Protein AF-A0A7J6QQ53-F1 (afdb_monomer)

Solvent-accessible surface area (backbone atoms only — not comparable to full-atom values): 13500 Å² total; per-residue (Å²): 107,71,70,57,51,56,50,54,40,65,41,95,66,44,47,42,38,48,71,40,28,43,53,53,17,52,51,34,68,76,49,36,55,64,40,49,71,36,80,92,39,17,68,61,46,52,54,51,53,54,47,51,54,54,51,62,74,31,94,84,39,81,53,49,71,61,31,48,34,42,41,49,41,24,55,43,67,64,57,59,80,86,59,95,60,76,81,84,65,59,88,82,71,53,56,72,65,55,52,49,50,46,44,39,68,56,49,47,43,80,76,46,55,71,70,56,44,40,56,53,63,69,67,53,72,47,61,31,68,43,72,46,101,85,72,49,77,41,73,50,95,85,58,58,54,76,72,6,67,53,41,48,46,48,48,51,51,71,68,52,46,48,87,64,45,54,68,88,51,36,52,48,57,23,49,40,43,42,58,39,37,80,80,40,46,66,62,40,50,53,49,51,54,50,51,52,51,51,49,53,53,49,67,74,66,63,52,78,85,47,45,48,34,51,55,40,52,55,49,34,53,54,30,23,40,76,52,64,69,43,58,70,67,65,54,59,76,73,106

Mean predicted aligned error: 7.57 Å

Foldseek 3Di:
DLLVVLVVLLPPLNCLDLVSLLVNLVSLLPCVQVLCVDPVRNVSSVVSLVSLVVSLPDPSRPYDLQSSLSNLQSSCVNVDPPPPDDPPDDPVNDDPLLNVLLCLLLPVLQVDDLVVSLVVLVPDPLFAWDQDPVRDTDRDPDDDSCVHPNLVSNLCNLLCLHSSNRLVRLLSSLSNLLSCCVVCVPSSVVSLVVLLVVLVVCVVVVDSSCVSVNSSSVSNVVSNVVSVVDDPVVVVVSD

pLDDT: mean 84.98, std 12.52, range [37.75, 96.88]

Secondary structure (DSSP, 8-state):
-HHHHHHHHHSTTGGGSHHHHHHHHHHIIIIIHHHHHSHHHHHHHHHHHHHHHHHHTSTT----HHHHHHHHHHHHHHS----SS--S--TTSS-HHHHHHHHHHHTGGGTS-HHHHHHHHHTS--S-EEE-TTS-EEE-TT--GGG-HHHHHHHHHHH--STTS-GGGHHHHHHHHHHHHTT-HHHHHHHHHHHHHHHHHHHHH--GGGHHHHHHHHHHHHHHHHTTSS-HHHHHHH-

Sequence (239 aa):
AVMDFFKRLMDGGHLANDHWAEMASQLCLSCGRYLLYKPDTATRMDNLVERMWKLKNSATQALTASADVSLEDAYFHMKPRKTRFGVKGGEQDRPIMERLIRKFIFQDIYIMDEDEGLRLARKFPWEHHVIEEDGSVKIGEKCNEEDSEVYKWMKECVLDLNVHANYDCMYSLASLLSGLARFRPRFVIEVVDELMEEIQIGCEREDPRESSTRVRQIKLIGELYIYCVLDSATIFDLL

InterPro domains:
  IPR003890 MIF4G-like, type 3 [PF02854] (170-239)
  IPR016024 Armadillo-type fold [SSF48371] (139-239)
  IPR039762 Nonsense-mediated mRNA decay protein Nmd2/UPF2 [PTHR12839] (142-239)

Radius of gyration: 20.56 Å; Cα contacts (8 Å, |Δi|>4): 227; chains: 1; bounding box: 41×48×57 Å

Organism: Perkinsus olseni (NCBI:txid32597)

Nearest PDB structures (foldseek):
  4haw-assembly1_C  TM=2.136E-01  e=9.116E-01  Saccharomyces cerevisiae
  9ce3-assembly1_A  TM=2.726E-01  e=1.860E+00  Homo sapiens
  7w1m-assembly1_D  TM=3.116E-01  e=6.476E+00  Homo sapiens

Structure (mmCIF, N/CA/C/O backbone):
data_AF-A0A7J6QQ53-F1
#
_entry.id   AF-A0A7J6QQ53-F1
#
loop_
_atom_site.group_PDB
_atom_site.id
_atom_site.type_symbol
_atom_site.label_atom_id
_atom_site.label_alt_id
_atom_site.label_comp_id
_atom_site.label_asym_id
_atom_site.label_entity_id
_atom_site.label_seq_id
_atom_site.pdbx_PDB_ins_code
_atom_site.Cartn_x
_atom_site.Cartn_y
_atom_site.Cartn_z
_atom_site.occupancy
_atom_site.B_iso_or_equiv
_atom_site.auth_seq_id
_atom_site.auth_comp_id
_atom_site.auth_asym_id
_atom_site.auth_atom_id
_atom_site.pdbx_PDB_model_num
ATOM 1 N N . ALA A 1 1 ? 9.924 -12.858 -28.928 1.00 80.00 1 ALA A N 1
ATOM 2 C CA . ALA A 1 1 ? 8.671 -12.081 -28.814 1.00 80.00 1 ALA A CA 1
ATOM 3 C C . ALA A 1 1 ? 8.637 -11.240 -27.534 1.00 80.00 1 ALA A C 1
ATOM 5 O O . ALA A 1 1 ? 8.936 -10.059 -27.623 1.00 80.00 1 ALA A O 1
ATOM 6 N N . VAL A 1 2 ? 8.365 -11.812 -26.347 1.00 85.69 2 VAL A N 1
ATOM 7 C CA . VAL A 1 2 ? 8.227 -11.039 -25.084 1.00 85.69 2 VAL A CA 1
ATOM 8 C C . VAL A 1 2 ? 9.504 -10.272 -24.706 1.00 85.69 2 VAL A C 1
ATOM 10 O O . VAL A 1 2 ? 9.447 -9.073 -24.467 1.00 85.69 2 VAL A O 1
ATOM 13 N N . MET A 1 3 ? 10.678 -10.914 -24.744 1.00 86.25 3 MET A N 1
ATOM 14 C CA . MET A 1 3 ? 11.956 -10.233 -24.453 1.00 86.25 3 MET A CA 1
ATOM 15 C C . MET A 1 3 ? 12.331 -9.162 -25.491 1.00 86.25 3 MET A C 1
ATOM 17 O O . MET A 1 3 ? 13.038 -8.212 -25.167 1.00 86.25 3 MET A O 1
ATOM 21 N N . ASP A 1 4 ? 11.887 -9.307 -26.744 1.00 88.62 4 ASP A N 1
ATOM 22 C CA . ASP A 1 4 ? 12.126 -8.299 -27.786 1.00 88.62 4 ASP A CA 1
ATOM 23 C C . ASP A 1 4 ? 11.239 -7.074 -27.560 1.00 88.62 4 ASP A C 1
ATOM 25 O O . ASP A 1 4 ? 11.695 -5.948 -27.732 1.00 88.62 4 ASP A O 1
ATOM 29 N N . PHE A 1 5 ? 9.996 -7.293 -27.124 1.00 88.75 5 PHE A N 1
ATOM 30 C CA . PHE A 1 5 ? 9.103 -6.229 -26.680 1.00 88.75 5 PHE A CA 1
ATOM 31 C C . PHE A 1 5 ? 9.663 -5.513 -25.445 1.00 88.75 5 PHE A C 1
ATOM 33 O O . PHE A 1 5 ? 9.808 -4.297 -25.473 1.00 88.75 5 PHE A O 1
ATOM 40 N N . PHE A 1 6 ? 10.095 -6.256 -24.420 1.00 88.44 6 PHE A N 1
ATOM 41 C CA . PHE A 1 6 ? 10.713 -5.674 -23.224 1.00 88.44 6 PHE A CA 1
ATOM 42 C C . PHE A 1 6 ? 11.965 -4.849 -23.559 1.00 88.44 6 PHE A C 1
ATOM 44 O O . PHE A 1 6 ? 12.147 -3.748 -23.051 1.00 88.44 6 PHE A O 1
ATOM 51 N N . LYS A 1 7 ? 12.797 -5.323 -24.497 1.00 89.12 7 LYS A N 1
ATOM 52 C CA . LYS A 1 7 ? 13.929 -4.543 -25.014 1.00 89.12 7 LYS A CA 1
ATOM 53 C C . LYS A 1 7 ? 13.478 -3.230 -25.666 1.00 89.12 7 LYS A C 1
ATOM 55 O O . LYS A 1 7 ? 14.072 -2.196 -25.380 1.00 89.12 7 LYS A O 1
ATOM 60 N N . ARG A 1 8 ? 12.431 -3.264 -26.500 1.00 88.56 8 ARG A N 1
ATOM 61 C CA . ARG A 1 8 ? 11.882 -2.068 -27.164 1.00 88.56 8 ARG A CA 1
ATOM 62 C C . ARG A 1 8 ? 11.355 -1.035 -26.172 1.00 88.56 8 ARG A C 1
ATOM 64 O O . ARG A 1 8 ? 11.500 0.148 -26.447 1.00 88.56 8 ARG A O 1
ATOM 71 N N . LEU A 1 9 ? 10.806 -1.463 -25.031 1.00 85.50 9 LEU A N 1
ATOM 72 C CA . LEU A 1 9 ? 10.351 -0.539 -23.986 1.00 85.50 9 LEU A CA 1
ATOM 73 C C . LEU A 1 9 ? 11.494 0.317 -23.411 1.00 85.50 9 LEU A C 1
ATOM 75 O O . LEU A 1 9 ? 11.277 1.454 -23.008 1.00 85.50 9 LEU A O 1
ATOM 79 N N . MET A 1 10 ? 12.718 -0.217 -23.408 1.00 84.25 10 MET A N 1
ATOM 80 C CA . MET A 1 10 ? 13.922 0.452 -22.900 1.00 84.25 10 MET A CA 1
ATOM 81 C C . MET A 1 10 ? 14.754 1.155 -23.981 1.00 84.25 10 MET A C 1
ATOM 83 O O . MET A 1 10 ? 15.725 1.849 -23.669 1.00 84.25 10 MET A O 1
ATOM 87 N N . ASP A 1 11 ? 14.445 0.933 -25.255 1.00 84.06 11 ASP A N 1
ATOM 88 C CA . ASP A 1 11 ? 15.128 1.586 -26.368 1.00 84.06 11 ASP A CA 1
ATOM 89 C C . ASP A 1 11 ? 14.525 2.988 -26.606 1.00 84.06 11 ASP A C 1
ATOM 91 O O . ASP A 1 11 ? 13.385 3.263 -26.244 1.00 84.06 11 ASP A O 1
ATOM 95 N N . GLY A 1 12 ? 15.300 3.911 -27.186 1.00 70.56 12 GLY A N 1
ATOM 96 C CA . GLY A 1 12 ? 14.773 5.197 -27.676 1.00 70.56 12 GLY A CA 1
ATOM 97 C C . GLY A 1 12 ? 14.305 6.211 -26.621 1.00 70.56 12 GLY A C 1
ATOM 98 O O . GLY A 1 12 ? 13.639 7.174 -26.981 1.00 70.56 12 GLY A O 1
ATOM 99 N N . GLY A 1 13 ? 14.634 6.020 -25.338 1.00 70.00 13 GLY A N 1
ATOM 100 C CA . GLY A 1 13 ? 14.218 6.927 -24.257 1.00 70.00 13 GLY A CA 1
ATOM 101 C C . GLY A 1 13 ? 12.760 6.759 -23.822 1.00 70.00 13 GLY A C 1
ATOM 102 O O . GLY A 1 13 ? 12.281 7.520 -22.988 1.00 70.00 13 GLY A O 1
ATOM 103 N N . HIS A 1 14 ? 12.053 5.752 -24.338 1.00 76.12 14 HIS A N 1
ATOM 104 C CA . HIS A 1 14 ? 10.632 5.576 -24.060 1.00 76.12 14 HIS A CA 1
ATOM 105 C C . HIS A 1 14 ? 10.310 5.239 -22.602 1.00 76.12 14 HIS A C 1
ATOM 107 O O . HIS A 1 14 ? 9.244 5.610 -22.127 1.00 76.12 14 HIS A O 1
ATOM 113 N N . LEU A 1 15 ? 11.244 4.624 -21.869 1.00 78.00 15 LEU A N 1
ATOM 114 C CA . LEU A 1 15 ? 11.100 4.363 -20.434 1.00 78.00 15 LEU A CA 1
ATOM 115 C C . LEU A 1 15 ? 10.969 5.658 -19.604 1.00 78.00 15 LEU A C 1
ATOM 117 O O . LEU A 1 15 ? 10.636 5.579 -18.438 1.00 78.00 15 LEU A O 1
ATOM 121 N N . ALA A 1 16 ? 11.235 6.843 -20.173 1.00 77.00 16 ALA A N 1
ATOM 122 C CA . ALA A 1 16 ? 10.994 8.119 -19.493 1.00 77.00 16 ALA A CA 1
ATOM 123 C C . ALA A 1 16 ? 9.503 8.512 -19.461 1.00 77.00 16 ALA A C 1
ATOM 125 O O . ALA A 1 16 ? 9.151 9.516 -18.856 1.00 77.00 16 ALA A O 1
ATOM 126 N N . ASN A 1 17 ? 8.637 7.760 -20.145 1.00 84.94 17 ASN A N 1
ATOM 127 C CA . ASN A 1 17 ? 7.191 7.920 -20.087 1.00 84.94 17 ASN A CA 1
ATOM 128 C C . ASN A 1 17 ? 6.609 6.950 -19.047 1.00 84.94 17 ASN A C 1
ATOM 130 O O . ASN A 1 17 ? 6.872 5.747 -19.130 1.00 84.94 17 ASN A O 1
ATOM 134 N N . ASP A 1 18 ? 5.777 7.461 -18.136 1.00 85.19 18 ASP A N 1
ATOM 135 C CA . ASP A 1 18 ? 5.156 6.683 -17.054 1.00 85.19 18 ASP A CA 1
ATOM 136 C C . ASP A 1 18 ? 4.449 5.417 -17.566 1.00 85.19 18 ASP A C 1
ATOM 138 O O . ASP A 1 18 ? 4.686 4.322 -17.065 1.00 85.19 18 ASP A O 1
ATOM 142 N N . HIS A 1 19 ? 3.687 5.517 -18.659 1.00 86.62 19 HIS A N 1
ATOM 143 C CA . HIS A 1 19 ? 2.963 4.374 -19.227 1.00 86.62 19 HIS A CA 1
ATOM 144 C C . HIS A 1 19 ? 3.911 3.252 -19.686 1.00 86.62 19 HIS A C 1
ATOM 146 O O . HIS A 1 19 ? 3.602 2.062 -19.618 1.00 86.62 19 HIS A O 1
ATOM 152 N N . TRP A 1 20 ? 5.091 3.610 -20.192 1.00 87.00 20 TRP A N 1
ATOM 153 C CA . TRP A 1 20 ? 6.079 2.630 -20.642 1.00 87.00 20 TRP A CA 1
ATOM 154 C C . TRP A 1 20 ? 6.829 2.003 -19.472 1.00 87.00 20 TRP A C 1
ATOM 156 O O . TRP A 1 20 ? 7.125 0.807 -19.526 1.00 87.00 20 TRP A O 1
ATOM 166 N N . ALA A 1 21 ? 7.094 2.787 -18.425 1.00 88.25 21 ALA A N 1
ATOM 167 C CA . ALA A 1 21 ? 7.614 2.294 -17.158 1.00 88.25 21 ALA A CA 1
ATOM 168 C C . ALA A 1 21 ? 6.648 1.282 -16.524 1.00 88.25 21 ALA A C 1
ATOM 170 O O . ALA A 1 21 ? 7.052 0.154 -16.253 1.00 88.25 21 ALA A O 1
ATOM 171 N N . GLU A 1 22 ? 5.361 1.609 -16.415 1.00 87.75 22 GLU A N 1
ATOM 172 C CA . GLU A 1 22 ? 4.336 0.705 -15.881 1.00 87.75 22 GLU A CA 1
ATOM 173 C C . GLU A 1 22 ? 4.220 -0.593 -16.689 1.00 87.75 22 GLU A C 1
ATOM 175 O O . GLU A 1 22 ? 4.225 -1.684 -16.118 1.00 87.75 22 GLU A O 1
ATOM 180 N N . MET A 1 23 ? 4.180 -0.516 -18.027 1.00 89.12 23 MET A N 1
ATOM 181 C CA . MET A 1 23 ? 4.163 -1.716 -18.875 1.00 89.12 23 MET A CA 1
ATOM 182 C C . MET A 1 23 ? 5.397 -2.600 -18.655 1.00 89.12 23 MET A C 1
ATOM 184 O O . MET A 1 23 ? 5.286 -3.831 -18.634 1.00 89.12 23 MET A O 1
ATOM 188 N N . ALA A 1 24 ? 6.576 -1.990 -18.502 1.00 90.25 24 ALA A N 1
ATOM 189 C CA . ALA A 1 24 ? 7.812 -2.706 -18.208 1.00 90.25 24 ALA A CA 1
ATOM 190 C C . ALA A 1 24 ? 7.735 -3.397 -16.836 1.00 90.25 24 ALA A C 1
ATOM 192 O O . ALA A 1 24 ? 8.050 -4.589 -16.738 1.00 90.25 24 ALA A O 1
ATOM 193 N N . SER A 1 25 ? 7.243 -2.692 -15.815 1.00 90.69 25 SER A N 1
ATOM 194 C CA . SER A 1 25 ? 7.019 -3.219 -14.468 1.00 90.69 25 SER A CA 1
ATOM 195 C C . SER A 1 25 ? 6.048 -4.402 -14.475 1.00 90.69 25 SER A C 1
ATOM 197 O O . SER A 1 25 ? 6.382 -5.487 -13.995 1.00 90.69 25 SER A O 1
ATOM 199 N N . GLN A 1 26 ? 4.880 -4.258 -15.108 1.00 90.88 26 GLN A N 1
ATOM 200 C CA . GLN A 1 26 ? 3.849 -5.301 -15.164 1.00 90.88 26 GLN A CA 1
ATOM 201 C C . GLN A 1 26 ? 4.315 -6.566 -15.895 1.00 90.88 26 GLN A C 1
ATOM 203 O O . GLN A 1 26 ? 4.017 -7.689 -15.469 1.00 90.88 26 GLN A O 1
ATOM 208 N N . LEU A 1 27 ? 5.107 -6.418 -16.963 1.00 92.06 27 LEU A N 1
ATOM 209 C CA . LEU A 1 27 ? 5.722 -7.551 -17.658 1.00 92.06 27 LEU A CA 1
ATOM 210 C C . LEU A 1 27 ? 6.650 -8.335 -16.720 1.00 92.06 27 LEU A C 1
ATOM 212 O O . LEU A 1 27 ? 6.605 -9.572 -16.686 1.00 92.06 27 LEU A O 1
ATOM 216 N N . CYS A 1 28 ? 7.462 -7.622 -15.939 1.00 90.44 28 CYS A N 1
ATOM 217 C CA . CYS A 1 28 ? 8.380 -8.207 -14.968 1.00 90.44 28 CYS A CA 1
ATOM 218 C C . CYS A 1 28 ? 7.649 -8.929 -13.828 1.00 90.44 28 CYS A C 1
ATOM 220 O O . CYS A 1 28 ? 8.038 -10.045 -13.470 1.00 90.44 28 CYS A O 1
ATOM 222 N N . LEU A 1 29 ? 6.578 -8.334 -13.295 1.00 88.81 29 LEU A N 1
ATOM 223 C CA . LEU A 1 29 ? 5.764 -8.932 -12.233 1.00 88.81 29 LEU A CA 1
ATOM 224 C C . LEU A 1 29 ? 5.042 -10.198 -12.711 1.00 88.81 29 LEU A C 1
ATOM 226 O O . LEU A 1 29 ? 5.050 -11.210 -12.014 1.00 88.81 29 LEU A O 1
ATOM 230 N N . SER A 1 30 ? 4.510 -10.183 -13.934 1.00 89.00 30 SER A N 1
ATOM 231 C CA . SER A 1 30 ? 3.720 -11.296 -14.472 1.00 89.00 30 SER A CA 1
ATOM 232 C C . SER A 1 30 ? 4.572 -12.496 -14.897 1.00 89.00 30 SER A C 1
ATOM 234 O O . SER A 1 30 ? 4.279 -13.637 -14.545 1.00 89.00 30 SER A O 1
ATOM 236 N N . CYS A 1 31 ? 5.626 -12.267 -15.691 1.00 88.38 31 CYS A N 1
ATOM 237 C CA . CYS A 1 31 ? 6.378 -13.354 -16.336 1.00 88.38 31 CYS A CA 1
ATOM 238 C C . CYS A 1 31 ? 7.895 -13.312 -16.105 1.00 88.38 31 CYS A C 1
ATOM 240 O O . CYS A 1 31 ? 8.595 -14.251 -16.494 1.00 88.38 31 CYS A O 1
ATOM 242 N N . GLY A 1 32 ? 8.420 -12.280 -15.436 1.00 87.31 32 GLY A N 1
ATOM 243 C CA . GLY A 1 32 ? 9.862 -12.075 -15.273 1.00 87.31 32 GLY A CA 1
ATOM 244 C C . GLY A 1 32 ? 10.563 -13.226 -14.550 1.00 87.31 32 GLY A C 1
ATOM 245 O O . GLY A 1 32 ? 11.562 -13.744 -15.044 1.00 87.31 32 GLY A O 1
ATOM 246 N N . ARG A 1 33 ? 9.998 -13.715 -13.435 1.00 86.69 33 ARG A N 1
ATOM 247 C CA . ARG A 1 33 ? 10.561 -14.865 -12.697 1.00 86.69 33 ARG A CA 1
ATOM 248 C C . ARG A 1 33 ? 10.608 -16.136 -13.537 1.00 86.69 33 ARG A C 1
ATOM 250 O O . ARG A 1 33 ? 11.618 -16.831 -13.546 1.00 86.69 33 ARG A O 1
ATOM 257 N N . TYR A 1 34 ? 9.542 -16.423 -14.281 1.00 87.62 34 TYR A N 1
ATOM 258 C CA . TYR A 1 34 ? 9.493 -17.589 -15.164 1.00 87.62 34 TYR A CA 1
ATOM 259 C C . TYR A 1 34 ? 10.596 -17.542 -16.232 1.00 87.62 34 TYR A C 1
ATOM 261 O O . TYR A 1 34 ? 11.248 -18.551 -16.499 1.00 87.62 34 TYR A O 1
ATOM 269 N N . LEU A 1 35 ? 10.843 -16.360 -16.806 1.00 88.81 35 LEU A N 1
ATOM 270 C CA . LEU A 1 35 ? 11.911 -16.147 -17.785 1.00 88.81 35 LEU A CA 1
ATOM 271 C C . LEU A 1 35 ? 13.314 -16.256 -17.169 1.00 88.81 35 LEU A C 1
ATOM 273 O O . LEU A 1 35 ? 14.239 -16.680 -17.861 1.00 88.81 35 LEU A O 1
ATOM 277 N N . LEU A 1 36 ? 13.475 -15.918 -15.888 1.00 87.81 36 LEU A N 1
ATOM 278 C CA . LEU A 1 36 ? 14.737 -16.075 -15.156 1.00 87.81 36 LEU A CA 1
ATOM 279 C C . LEU A 1 36 ? 15.031 -17.528 -14.756 1.00 87.81 36 LEU A C 1
ATOM 281 O O . LEU A 1 36 ? 16.195 -17.905 -14.671 1.00 87.81 36 LEU A O 1
ATOM 285 N N . TYR A 1 37 ? 14.007 -18.360 -14.546 1.00 87.88 37 TYR A N 1
ATOM 286 C CA . TYR A 1 37 ? 14.204 -19.778 -14.221 1.00 87.88 37 TYR A CA 1
ATOM 287 C C . TYR A 1 37 ? 14.640 -20.629 -15.417 1.00 87.88 37 TYR A C 1
ATOM 289 O O . TYR A 1 37 ? 15.271 -21.670 -15.233 1.00 87.88 37 TYR A O 1
ATOM 297 N N . LYS A 1 38 ? 14.305 -20.219 -16.644 1.00 88.31 38 LYS A N 1
ATOM 298 C CA . LYS A 1 38 ? 14.690 -20.961 -17.849 1.00 88.31 38 LYS A CA 1
ATOM 299 C C . LYS A 1 38 ? 16.127 -20.630 -18.267 1.00 88.31 38 LYS A C 1
ATOM 301 O O . LYS A 1 38 ? 16.401 -19.460 -18.529 1.00 88.31 38 LYS A O 1
ATOM 306 N N . PRO A 1 39 ? 17.021 -21.625 -18.435 1.00 86.00 39 PRO A N 1
ATOM 307 C CA . PRO A 1 39 ? 18.435 -21.379 -18.739 1.00 86.00 39 PRO A CA 1
ATOM 308 C C . PRO A 1 39 ? 18.634 -20.624 -20.061 1.00 86.00 39 PRO A C 1
ATOM 310 O O . PRO A 1 39 ? 19.483 -19.741 -20.137 1.00 86.00 39 PRO A O 1
ATOM 313 N N . ASP A 1 40 ? 17.795 -20.896 -21.063 1.00 89.00 40 ASP A N 1
ATOM 314 C CA . ASP A 1 40 ? 17.879 -20.275 -22.392 1.00 89.00 40 ASP A CA 1
ATOM 315 C C . ASP A 1 40 ? 17.590 -18.766 -22.373 1.00 89.00 40 ASP A C 1
ATOM 317 O O . ASP A 1 40 ? 18.067 -18.014 -23.226 1.00 89.00 40 ASP A O 1
ATOM 321 N N . THR A 1 41 ? 16.776 -18.309 -21.417 1.00 89.69 41 THR A N 1
ATOM 322 C CA . THR A 1 41 ? 16.311 -16.917 -21.333 1.00 89.69 41 THR A CA 1
ATOM 323 C C . THR A 1 41 ? 16.861 -16.165 -20.128 1.00 89.69 41 THR A C 1
ATOM 325 O O . THR A 1 41 ? 16.828 -14.936 -20.139 1.00 89.69 41 THR A O 1
ATOM 328 N N . ALA A 1 42 ? 17.419 -16.865 -19.138 1.00 88.69 42 ALA A N 1
ATOM 329 C CA . ALA A 1 42 ? 17.867 -16.301 -17.869 1.00 88.69 42 ALA A CA 1
ATOM 330 C C . ALA A 1 42 ? 18.869 -15.156 -18.050 1.00 88.69 42 ALA A C 1
ATOM 332 O O . ALA A 1 42 ? 18.603 -14.034 -17.628 1.00 88.69 42 ALA A O 1
ATOM 333 N N . THR A 1 43 ? 19.985 -15.401 -18.746 1.00 90.38 43 THR A N 1
ATOM 334 C CA . THR A 1 43 ? 21.034 -14.386 -18.954 1.00 90.38 43 THR A CA 1
ATOM 335 C C . THR A 1 43 ? 20.514 -13.181 -19.730 1.00 90.38 43 THR A C 1
ATOM 337 O O . THR A 1 43 ? 20.871 -12.039 -19.449 1.00 90.38 43 THR A O 1
ATOM 340 N N . ARG A 1 44 ? 19.655 -13.417 -20.726 1.00 90.81 44 ARG A N 1
ATOM 341 C CA . ARG A 1 44 ? 19.086 -12.336 -21.531 1.00 90.81 44 ARG A CA 1
ATOM 342 C C . ARG A 1 44 ? 18.121 -11.488 -20.709 1.00 90.81 44 ARG A C 1
ATOM 344 O O . ARG A 1 44 ? 18.170 -10.269 -20.826 1.00 90.81 44 ARG A O 1
ATOM 351 N N . MET A 1 45 ? 17.271 -12.118 -19.902 1.00 91.75 45 MET A N 1
ATOM 352 C CA . MET A 1 45 ? 16.335 -11.413 -19.035 1.00 91.75 45 MET A CA 1
ATOM 353 C C . MET A 1 45 ? 17.085 -10.621 -17.961 1.00 91.75 45 MET A C 1
ATOM 355 O O . MET A 1 45 ? 16.838 -9.431 -17.834 1.00 91.75 45 MET A O 1
ATOM 359 N N . ASP A 1 46 ? 18.061 -11.218 -17.275 1.00 91.81 46 ASP A N 1
ATOM 360 C CA . ASP A 1 46 ? 18.849 -10.540 -16.234 1.00 91.81 46 ASP A CA 1
ATOM 361 C C . ASP A 1 46 ? 19.550 -9.276 -16.767 1.00 91.8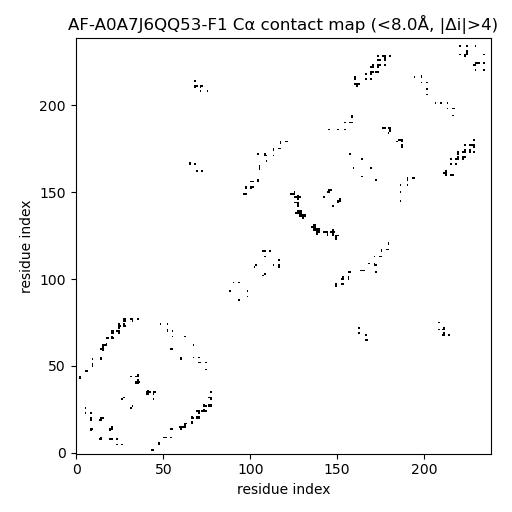1 46 ASP A C 1
ATOM 363 O O . ASP A 1 46 ? 19.425 -8.195 -16.193 1.00 91.81 46 ASP A O 1
ATOM 367 N N . ASN A 1 47 ? 20.159 -9.358 -17.956 1.00 92.38 47 ASN A N 1
ATOM 368 C CA . ASN A 1 47 ? 20.748 -8.194 -18.627 1.00 92.38 47 ASN A CA 1
ATOM 369 C C . ASN A 1 47 ? 19.725 -7.088 -18.948 1.00 92.38 47 ASN A C 1
ATOM 371 O O . ASN A 1 47 ? 20.054 -5.901 -18.900 1.00 92.38 47 ASN A O 1
ATOM 375 N N . LEU A 1 48 ? 18.496 -7.459 -19.317 1.00 91.44 48 LEU A N 1
ATOM 376 C CA . LEU A 1 48 ? 17.425 -6.502 -19.603 1.00 91.44 48 LEU A CA 1
ATOM 377 C C . LEU A 1 48 ? 16.926 -5.830 -18.314 1.00 91.44 48 LEU A C 1
ATOM 379 O O . LEU A 1 48 ? 16.702 -4.625 -18.312 1.00 91.44 48 LEU A O 1
ATOM 383 N N . VAL A 1 49 ? 16.829 -6.574 -17.214 1.00 91.69 49 VAL A N 1
ATOM 384 C CA . VAL A 1 49 ? 16.463 -6.052 -15.888 1.00 91.69 49 VAL A CA 1
ATOM 385 C C . VAL A 1 49 ? 17.516 -5.079 -15.356 1.00 91.69 49 VAL A C 1
ATOM 387 O O . VAL A 1 49 ? 17.184 -3.995 -14.885 1.00 91.69 49 VAL A O 1
ATOM 390 N N . GLU A 1 50 ? 18.796 -5.424 -15.493 1.00 91.69 50 GLU A N 1
ATOM 391 C CA . GLU A 1 50 ? 19.917 -4.537 -15.158 1.00 91.69 50 GLU A CA 1
ATOM 392 C C . GLU A 1 50 ? 19.901 -3.246 -15.975 1.00 91.69 50 GLU A C 1
ATOM 394 O O . GLU A 1 50 ? 20.182 -2.157 -15.472 1.00 91.69 50 GLU A O 1
ATOM 399 N N . ARG A 1 51 ? 19.555 -3.351 -17.260 1.00 90.25 51 ARG A N 1
ATOM 400 C CA . ARG A 1 51 ? 19.414 -2.181 -18.120 1.00 90.25 51 ARG A CA 1
ATOM 401 C C . ARG A 1 51 ? 18.258 -1.290 -17.669 1.00 90.25 51 ARG A C 1
ATOM 403 O O . ARG A 1 51 ? 18.450 -0.080 -17.610 1.00 90.25 51 ARG A O 1
ATOM 410 N N . MET A 1 52 ? 17.105 -1.870 -17.339 1.00 89.69 52 MET A N 1
ATOM 411 C CA . MET A 1 52 ? 15.946 -1.138 -16.817 1.00 89.69 52 MET A CA 1
ATOM 412 C C . MET A 1 52 ? 16.323 -0.351 -15.558 1.00 89.69 52 MET A C 1
ATOM 414 O O . MET A 1 52 ? 16.083 0.850 -15.494 1.00 89.69 52 MET A O 1
ATOM 418 N N . TRP A 1 53 ? 17.007 -0.999 -14.611 1.00 89.75 53 TRP A N 1
ATOM 419 C CA . TRP A 1 53 ? 17.468 -0.373 -13.369 1.00 89.75 53 TRP A CA 1
ATOM 420 C C . TRP A 1 53 ? 18.431 0.798 -13.604 1.00 89.75 53 TRP A C 1
ATOM 422 O O . TRP A 1 53 ? 18.316 1.853 -12.983 1.00 89.75 53 TRP A O 1
ATOM 432 N N . LYS A 1 54 ? 19.379 0.639 -14.534 1.00 89.06 54 LYS A N 1
ATOM 433 C CA . LYS A 1 54 ? 20.315 1.713 -14.905 1.00 89.06 54 LYS A CA 1
ATOM 434 C C . LYS A 1 54 ? 19.619 2.896 -15.568 1.00 89.06 54 LYS A C 1
ATOM 436 O O . LYS A 1 54 ? 20.020 4.029 -15.331 1.00 89.06 54 LYS A O 1
ATOM 441 N N . LEU A 1 55 ? 18.617 2.634 -16.409 1.00 85.81 55 LEU A N 1
ATOM 442 C CA . LEU A 1 55 ? 17.843 3.685 -17.067 1.00 85.81 55 LEU A CA 1
ATOM 443 C C . LEU A 1 55 ? 16.987 4.450 -16.058 1.00 85.81 55 LEU A C 1
ATOM 445 O O . LEU A 1 55 ? 17.053 5.675 -16.060 1.00 85.81 55 LEU A O 1
ATOM 449 N N . LYS A 1 56 ? 16.301 3.743 -15.154 1.00 85.94 56 LYS A N 1
ATOM 450 C CA . LYS A 1 56 ? 15.532 4.336 -14.050 1.00 85.94 56 LYS A CA 1
ATOM 451 C C . LYS A 1 56 ? 16.377 5.312 -13.226 1.00 85.94 56 LYS A C 1
ATOM 453 O O . LYS A 1 56 ? 15.992 6.452 -13.026 1.00 85.94 56 LYS A O 1
ATOM 458 N N . ASN A 1 57 ? 17.584 4.896 -12.836 1.00 84.19 57 ASN A N 1
ATOM 459 C CA . ASN A 1 57 ? 18.503 5.720 -12.039 1.00 84.19 57 ASN A CA 1
ATOM 460 C C . ASN A 1 57 ? 19.290 6.766 -12.848 1.00 84.19 57 ASN A C 1
ATOM 462 O O . ASN A 1 57 ? 20.150 7.458 -12.300 1.00 84.19 57 ASN A O 1
ATOM 466 N N . SER A 1 58 ? 19.065 6.865 -14.159 1.00 82.00 58 SER A N 1
ATOM 467 C CA . SER A 1 58 ? 19.721 7.884 -14.971 1.00 82.00 58 SER A CA 1
ATOM 468 C C . SER A 1 58 ? 18.988 9.219 -14.836 1.00 82.00 58 SER A C 1
ATOM 470 O O . SER A 1 58 ? 17.766 9.281 -14.922 1.00 82.00 58 SER A O 1
ATOM 472 N N . ALA A 1 59 ? 19.746 10.309 -14.690 1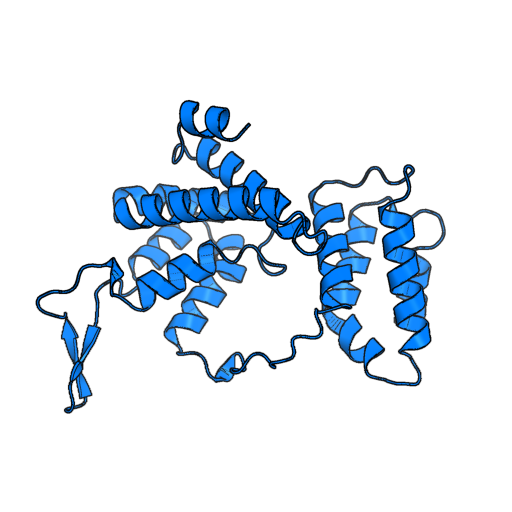.00 54.47 59 ALA A N 1
ATOM 473 C CA . ALA A 1 59 ? 19.227 11.663 -14.450 1.00 54.47 59 ALA A CA 1
ATOM 474 C C . ALA A 1 59 ? 18.303 12.222 -15.558 1.00 54.47 59 ALA A C 1
ATOM 476 O O . ALA A 1 59 ? 17.764 13.316 -15.425 1.00 54.47 59 ALA A O 1
ATOM 477 N N . THR A 1 60 ? 18.137 11.500 -16.668 1.00 57.41 60 THR A N 1
ATOM 478 C CA . THR A 1 60 ? 17.273 11.867 -17.796 1.00 57.41 60 THR A CA 1
ATOM 479 C C . THR A 1 60 ? 15.831 11.380 -17.657 1.00 57.41 60 THR A C 1
ATOM 481 O O . THR A 1 60 ? 15.019 11.661 -18.536 1.00 57.41 60 THR A O 1
ATOM 484 N N . GLN A 1 61 ? 15.504 10.633 -16.600 1.00 62.62 61 GLN A N 1
ATOM 485 C CA . GLN A 1 61 ? 14.158 10.112 -16.367 1.00 62.62 61 GLN A CA 1
ATOM 486 C C . GLN A 1 61 ? 13.471 10.891 -15.244 1.00 62.62 61 GLN A C 1
ATOM 488 O O . GLN A 1 61 ? 13.702 10.641 -14.068 1.00 62.62 61 GLN A O 1
ATOM 493 N N . ALA A 1 62 ? 12.628 11.855 -15.615 1.00 68.38 62 ALA A N 1
ATOM 494 C CA . ALA A 1 62 ? 11.717 12.522 -14.687 1.00 68.38 62 ALA A CA 1
ATOM 495 C C . ALA A 1 62 ? 10.403 11.729 -14.618 1.00 68.38 62 ALA A C 1
ATOM 497 O O . ALA A 1 62 ? 9.389 12.155 -15.166 1.00 68.38 62 ALA A O 1
ATOM 498 N N . LEU A 1 63 ? 10.461 10.534 -14.027 1.00 80.06 63 LEU A N 1
ATOM 499 C CA . LEU A 1 63 ? 9.283 9.696 -13.805 1.00 80.06 63 LEU A CA 1
ATOM 500 C C . LEU A 1 63 ? 8.453 10.225 -12.635 1.00 80.06 63 LEU A C 1
ATOM 502 O O . LEU A 1 63 ? 8.976 10.845 -11.706 1.00 80.06 63 LEU A O 1
ATOM 506 N N . THR A 1 64 ? 7.152 9.954 -12.671 1.00 87.00 64 THR A N 1
ATOM 507 C CA . THR A 1 64 ? 6.295 10.140 -11.498 1.00 87.00 64 THR A CA 1
ATOM 508 C C . THR A 1 64 ? 6.683 9.169 -10.382 1.00 87.00 64 THR A C 1
ATOM 510 O O . THR A 1 64 ? 7.230 8.094 -10.632 1.00 87.00 64 THR A O 1
ATOM 513 N N . ALA A 1 65 ? 6.365 9.523 -9.133 1.00 86.94 65 ALA A N 1
ATOM 514 C CA . ALA A 1 65 ? 6.644 8.664 -7.983 1.00 86.94 65 ALA A CA 1
ATOM 515 C C . ALA A 1 65 ? 5.988 7.274 -8.113 1.00 86.94 65 ALA A C 1
ATOM 517 O O . ALA A 1 65 ? 6.610 6.280 -7.754 1.00 86.94 65 ALA A O 1
ATOM 518 N N . SER A 1 66 ? 4.779 7.190 -8.685 1.00 88.06 66 SER A N 1
ATOM 519 C CA . SER A 1 66 ? 4.089 5.912 -8.925 1.00 88.06 66 SER A CA 1
ATOM 520 C C . SER A 1 66 ? 4.852 5.025 -9.915 1.00 88.06 66 SER A C 1
ATOM 522 O O . SER A 1 66 ? 5.177 3.872 -9.614 1.00 88.06 66 SER A O 1
ATOM 524 N N . ALA A 1 67 ? 5.237 5.583 -11.070 1.00 88.12 67 ALA A N 1
ATOM 525 C CA . ALA A 1 67 ? 6.020 4.861 -12.068 1.00 88.12 67 ALA A CA 1
ATOM 526 C C . ALA A 1 67 ? 7.386 4.419 -11.514 1.00 88.12 67 ALA A C 1
ATOM 528 O O . ALA A 1 67 ? 7.802 3.281 -11.751 1.00 88.12 67 ALA A O 1
ATOM 529 N N . ASP A 1 68 ? 8.049 5.275 -10.731 1.00 89.88 68 ASP A N 1
ATOM 530 C CA . ASP A 1 68 ? 9.327 4.973 -10.085 1.00 89.88 68 ASP A CA 1
ATOM 531 C C . ASP A 1 68 ? 9.210 3.802 -9.094 1.00 89.88 68 ASP A C 1
ATOM 533 O O . ASP A 1 68 ? 9.931 2.809 -9.231 1.00 89.88 68 ASP A O 1
ATOM 537 N N . VAL A 1 69 ? 8.230 3.859 -8.183 1.00 91.00 69 VAL A N 1
ATOM 538 C CA . VAL A 1 69 ? 7.897 2.788 -7.224 1.00 91.00 69 VAL A CA 1
ATOM 539 C C . VAL A 1 69 ? 7.615 1.470 -7.948 1.00 91.00 69 VAL A C 1
ATOM 541 O O . VAL A 1 69 ? 8.128 0.421 -7.554 1.00 91.00 69 VAL A O 1
ATOM 544 N N . SER A 1 70 ? 6.856 1.513 -9.048 1.00 90.38 70 SER A N 1
ATOM 545 C CA . SER A 1 70 ? 6.522 0.312 -9.823 1.00 90.38 70 SER A CA 1
ATOM 546 C C . SER A 1 70 ? 7.764 -0.376 -10.412 1.00 90.38 70 SER A C 1
ATOM 548 O O . SER A 1 70 ? 7.850 -1.608 -10.425 1.00 90.38 70 SER A O 1
ATOM 550 N N . LEU A 1 71 ? 8.744 0.409 -10.880 1.00 90.69 71 LEU A N 1
ATOM 551 C CA . LEU A 1 71 ? 9.987 -0.104 -11.456 1.00 90.69 71 LEU A CA 1
ATOM 552 C C . LEU A 1 71 ? 10.902 -0.693 -10.380 1.00 90.69 71 LEU A C 1
ATOM 554 O O . LEU A 1 71 ? 11.556 -1.712 -10.631 1.00 90.69 71 LEU A O 1
ATOM 558 N N . GLU A 1 72 ? 10.945 -0.084 -9.191 1.00 90.25 72 GLU A N 1
ATOM 559 C CA . GLU A 1 72 ? 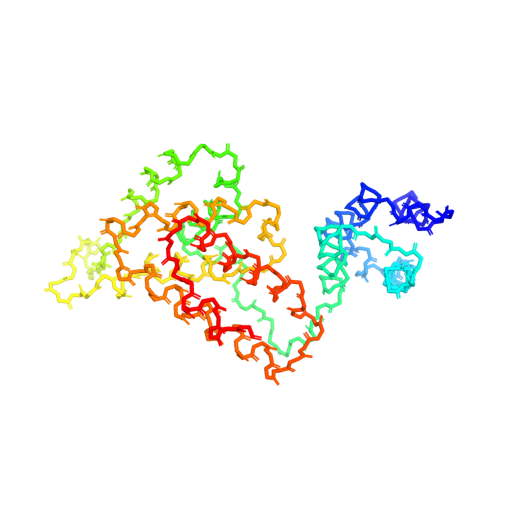11.670 -0.634 -8.039 1.00 90.25 72 GLU A CA 1
ATOM 560 C C . GLU A 1 72 ? 11.109 -1.987 -7.625 1.00 90.25 72 GLU A C 1
ATOM 562 O O . GLU A 1 72 ? 11.853 -2.970 -7.544 1.00 90.25 72 GLU A O 1
ATOM 567 N N . ASP A 1 73 ? 9.792 -2.068 -7.451 1.00 90.44 73 ASP A N 1
ATOM 568 C CA . ASP A 1 7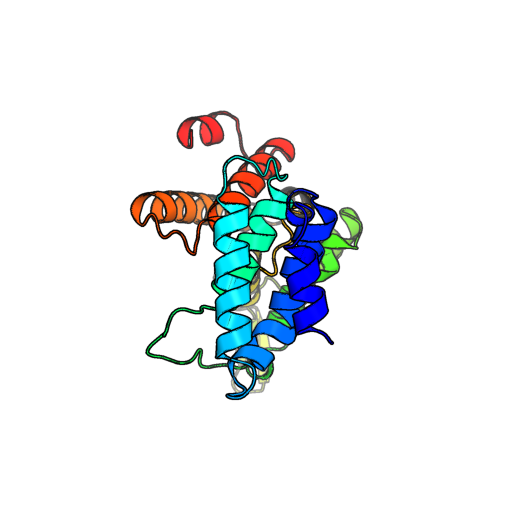3 ? 9.126 -3.315 -7.098 1.00 90.44 73 ASP A CA 1
ATOM 569 C C . ASP A 1 73 ? 9.379 -4.405 -8.129 1.00 90.44 73 ASP A C 1
ATOM 571 O O . ASP A 1 73 ? 9.720 -5.534 -7.775 1.00 90.44 73 ASP A O 1
ATOM 575 N N . ALA A 1 74 ? 9.254 -4.077 -9.416 1.00 90.56 74 ALA A N 1
ATOM 576 C CA . ALA A 1 74 ? 9.538 -5.010 -10.492 1.00 90.56 74 ALA A CA 1
ATOM 577 C C . ALA A 1 74 ? 10.980 -5.532 -10.414 1.00 90.56 74 ALA A C 1
ATOM 579 O O . ALA A 1 74 ? 11.210 -6.745 -10.498 1.00 90.56 74 ALA A O 1
ATOM 580 N N . TYR A 1 75 ? 11.953 -4.637 -10.219 1.00 91.12 75 TYR A N 1
ATOM 581 C CA . TYR A 1 75 ? 13.365 -4.991 -10.101 1.00 91.12 75 TYR A CA 1
ATOM 582 C C . TYR A 1 75 ? 13.625 -5.935 -8.919 1.00 91.12 75 TYR A C 1
ATOM 584 O O . TYR A 1 75 ? 14.217 -7.009 -9.091 1.00 91.12 75 TYR A O 1
ATOM 592 N N . PHE A 1 76 ? 13.140 -5.590 -7.726 1.00 89.19 76 PHE A N 1
ATOM 593 C CA . PHE A 1 76 ? 13.362 -6.397 -6.526 1.00 89.19 76 PHE A CA 1
ATOM 594 C C . PHE A 1 76 ? 12.528 -7.681 -6.503 1.00 89.19 76 PHE A C 1
ATOM 596 O O . PHE A 1 76 ? 13.003 -8.708 -6.007 1.00 89.19 76 PHE A O 1
ATOM 603 N N . HIS A 1 77 ? 11.355 -7.695 -7.138 1.00 86.25 77 HIS A N 1
ATOM 604 C CA . HIS A 1 77 ? 10.568 -8.907 -7.360 1.00 86.25 77 HIS A CA 1
ATOM 605 C C . HIS A 1 77 ? 11.348 -9.949 -8.174 1.00 86.25 77 HIS A C 1
ATOM 607 O O . HIS A 1 77 ? 11.270 -11.149 -7.887 1.00 86.25 77 HIS A O 1
ATOM 613 N N . MET A 1 78 ? 12.126 -9.506 -9.165 1.00 86.75 78 MET A N 1
ATOM 614 C CA . M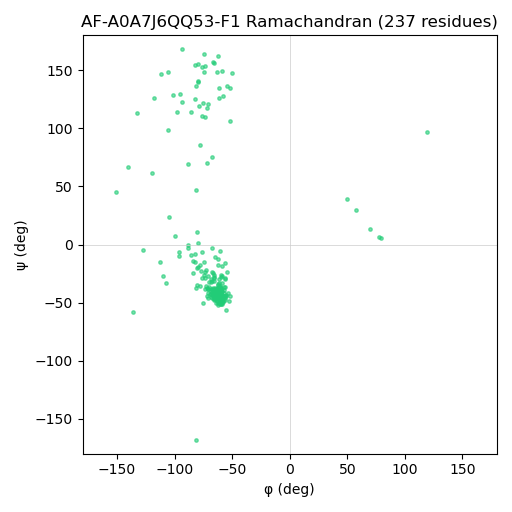ET A 1 78 ? 12.970 -10.370 -9.995 1.00 86.75 78 MET A CA 1
ATOM 615 C C . MET A 1 78 ? 14.258 -10.816 -9.297 1.00 86.75 78 MET A C 1
ATOM 617 O O . MET A 1 78 ? 14.798 -11.870 -9.634 1.00 86.75 78 MET A O 1
ATOM 621 N N . LYS A 1 79 ? 14.719 -10.068 -8.290 1.00 84.62 79 LYS A N 1
ATOM 622 C CA . LYS A 1 79 ? 15.912 -10.380 -7.491 1.00 84.62 79 LYS A CA 1
ATOM 623 C C . LYS A 1 79 ? 15.575 -10.560 -6.005 1.00 84.62 79 LYS A C 1
ATOM 625 O O . LYS A 1 79 ? 16.104 -9.822 -5.161 1.00 84.62 79 LYS A O 1
ATOM 630 N N . PRO A 1 80 ? 14.733 -11.554 -5.656 1.00 71.50 80 PRO A N 1
ATOM 631 C CA . PRO A 1 80 ? 14.363 -11.782 -4.268 1.00 71.50 80 PRO A CA 1
ATOM 632 C C . PRO A 1 80 ? 15.615 -12.054 -3.428 1.00 71.50 80 PRO A C 1
ATOM 634 O O . PRO A 1 80 ? 16.611 -12.611 -3.909 1.00 71.50 80 PRO A O 1
ATOM 637 N N . ARG A 1 81 ? 15.582 -11.666 -2.146 1.00 65.06 81 ARG A N 1
ATOM 638 C CA . ARG A 1 81 ? 16.609 -12.101 -1.191 1.00 65.06 81 ARG A CA 1
ATOM 639 C C . ARG A 1 81 ? 16.699 -13.629 -1.278 1.00 65.06 81 ARG A C 1
ATOM 641 O O . ARG A 1 81 ? 15.675 -14.308 -1.285 1.00 65.06 81 ARG A O 1
ATOM 648 N N . LYS A 1 82 ? 17.917 -14.179 -1.326 1.00 54.00 82 LYS A N 1
ATOM 649 C CA . LYS A 1 82 ? 18.139 -15.610 -1.071 1.00 54.00 82 LYS A CA 1
ATOM 650 C C . LYS A 1 82 ? 17.835 -15.850 0.408 1.00 54.00 82 LYS A C 1
ATOM 652 O O . LYS A 1 82 ? 18.752 -15.921 1.225 1.00 54.00 82 LYS A O 1
ATOM 657 N N . THR A 1 83 ? 16.564 -15.872 0.791 1.00 46.72 83 THR A N 1
ATOM 658 C CA . THR A 1 83 ? 16.177 -16.298 2.128 1.00 46.72 83 THR A CA 1
ATOM 659 C C . THR A 1 83 ? 16.622 -17.749 2.271 1.00 46.72 83 THR A C 1
ATOM 661 O O . THR A 1 83 ? 16.326 -18.602 1.438 1.00 46.72 83 THR A O 1
ATOM 664 N N . ARG A 1 84 ? 17.392 -18.040 3.326 1.00 37.75 84 ARG A N 1
ATOM 665 C CA . ARG A 1 84 ? 17.821 -19.411 3.668 1.00 37.75 84 ARG A CA 1
ATOM 666 C C . ARG A 1 84 ? 16.649 -20.300 4.108 1.00 37.75 84 ARG A C 1
ATOM 668 O O . ARG A 1 84 ? 16.834 -21.483 4.356 1.00 37.75 84 ARG A O 1
ATOM 675 N N . PHE A 1 85 ? 15.455 -19.725 4.175 1.00 39.34 85 PHE A N 1
ATOM 676 C CA . PHE A 1 85 ? 14.211 -20.367 4.535 1.00 39.34 85 PHE A CA 1
ATOM 677 C C . PHE A 1 85 ? 13.180 -19.953 3.491 1.00 39.34 85 PHE A C 1
ATOM 679 O O . PHE A 1 85 ? 12.851 -18.772 3.364 1.00 39.34 85 PHE A O 1
ATOM 686 N N . GLY A 1 86 ? 12.727 -20.923 2.695 1.00 40.84 86 GLY A N 1
ATOM 687 C CA . GLY A 1 86 ? 11.538 -20.742 1.877 1.00 40.84 86 GLY A CA 1
ATOM 688 C C . GLY A 1 86 ? 10.392 -20.320 2.787 1.00 40.84 86 GLY A C 1
ATOM 689 O O . GLY A 1 86 ? 10.259 -20.855 3.889 1.00 40.84 86 GLY A O 1
ATOM 690 N N . VAL A 1 87 ? 9.613 -19.337 2.343 1.00 44.78 87 VAL A N 1
ATOM 691 C CA . VAL A 1 87 ? 8.342 -18.979 2.971 1.00 44.78 87 VAL A CA 1
ATOM 692 C C . VAL A 1 87 ? 7.542 -20.275 3.091 1.00 44.78 87 VAL A C 1
ATOM 694 O O . VAL A 1 87 ? 7.141 -20.862 2.087 1.00 44.78 87 VAL A O 1
ATOM 697 N N . LYS A 1 88 ? 7.429 -20.798 4.314 1.00 39.47 88 LYS A N 1
ATOM 698 C CA . LYS A 1 88 ? 6.566 -21.939 4.605 1.00 39.47 88 LYS A CA 1
ATOM 699 C C . LYS A 1 88 ? 5.141 -21.410 4.530 1.00 39.47 88 LYS A C 1
ATOM 701 O O . LYS A 1 88 ? 4.795 -20.529 5.307 1.00 39.47 88 LYS A O 1
ATOM 706 N N . GLY A 1 89 ? 4.362 -21.930 3.593 1.00 42.69 89 GLY A N 1
ATOM 707 C CA . GLY A 1 89 ? 2.966 -21.562 3.403 1.00 42.69 89 GLY A CA 1
ATOM 708 C C . GLY A 1 89 ? 2.741 -20.970 2.023 1.00 42.69 89 GLY A C 1
ATOM 709 O O . GLY A 1 89 ? 2.974 -19.780 1.802 1.00 42.69 89 GLY A O 1
ATOM 710 N N . GLY A 1 90 ? 2.283 -21.800 1.086 1.00 51.84 90 GLY A N 1
ATOM 711 C CA . GLY A 1 90 ? 1.656 -21.268 -0.118 1.00 51.84 90 GLY A CA 1
ATOM 712 C C . GLY A 1 90 ? 0.394 -20.495 0.269 1.00 51.84 90 GLY A C 1
ATOM 713 O O . GLY A 1 90 ? -0.166 -20.691 1.343 1.00 51.84 90 GLY A O 1
ATOM 714 N N . GLU A 1 91 ? -0.109 -19.639 -0.615 1.00 53.38 91 GLU A N 1
ATOM 715 C CA . GLU A 1 91 ? -1.374 -18.913 -0.408 1.00 53.38 91 GLU A CA 1
ATOM 716 C C . GLU A 1 91 ? -2.577 -19.850 -0.147 1.00 53.38 91 GLU A C 1
ATOM 718 O O . GLU A 1 91 ? -3.604 -19.424 0.375 1.00 53.38 91 GLU A O 1
ATOM 723 N N . GLN A 1 92 ? -2.428 -21.144 -0.460 1.00 56.00 92 GLN A N 1
ATOM 724 C CA . GLN A 1 92 ? -3.402 -22.198 -0.169 1.00 56.00 92 GLN A CA 1
ATOM 725 C C . GLN A 1 92 ? -3.380 -22.724 1.273 1.00 56.00 92 GLN A C 1
ATOM 727 O O . GLN A 1 92 ? -4.381 -23.291 1.697 1.00 56.00 92 GLN A O 1
ATOM 732 N N . ASP A 1 93 ? -2.297 -22.518 2.026 1.00 64.62 93 ASP A N 1
ATOM 733 C CA . ASP A 1 93 ? -2.177 -23.005 3.409 1.00 64.62 93 ASP A CA 1
ATOM 734 C C . ASP A 1 93 ? -2.782 -22.020 4.428 1.00 64.62 93 ASP A C 1
ATOM 736 O O . ASP A 1 93 ? -2.913 -22.341 5.608 1.00 64.62 93 ASP A O 1
ATOM 740 N N . ARG A 1 94 ? -3.158 -20.815 3.977 1.00 78.00 94 ARG A N 1
ATOM 741 C CA . ARG A 1 94 ? -3.739 -19.759 4.816 1.00 78.00 94 ARG A CA 1
ATOM 742 C C . ARG A 1 94 ? -5.231 -20.012 5.077 1.00 78.00 94 ARG A C 1
ATOM 744 O O . ARG A 1 94 ? -5.950 -20.389 4.141 1.00 78.00 94 ARG A O 1
ATOM 751 N N . PRO A 1 95 ? -5.734 -19.753 6.299 1.00 86.12 95 PRO A N 1
ATOM 752 C CA . PRO A 1 95 ? -7.160 -19.794 6.600 1.00 86.12 95 PRO A CA 1
ATOM 753 C C . PRO A 1 95 ? -7.996 -18.976 5.607 1.00 86.12 95 PRO A C 1
ATOM 755 O O . PRO A 1 95 ? -7.573 -17.938 5.094 1.00 86.12 95 PRO A O 1
ATOM 758 N N . ILE A 1 96 ? -9.227 -19.430 5.346 1.00 87.44 96 ILE A N 1
ATOM 759 C CA . ILE A 1 96 ? -10.142 -18.784 4.384 1.00 87.44 96 ILE A CA 1
ATOM 760 C C . ILE A 1 96 ? -10.371 -17.312 4.748 1.00 87.44 96 ILE A C 1
ATOM 762 O O . ILE A 1 96 ? -10.453 -16.460 3.864 1.00 87.44 96 ILE A O 1
ATOM 766 N N . MET A 1 97 ? -10.442 -17.019 6.046 1.00 87.62 97 MET A N 1
ATOM 767 C CA . MET A 1 97 ? -10.682 -15.676 6.552 1.00 87.62 97 MET A CA 1
ATOM 768 C C . MET A 1 97 ? -9.511 -14.726 6.269 1.00 87.62 97 MET A C 1
ATOM 770 O O . MET A 1 97 ? -9.726 -13.623 5.776 1.00 87.62 97 MET A O 1
ATOM 774 N N . GLU A 1 98 ? -8.274 -15.180 6.474 1.00 88.69 98 GLU A N 1
ATOM 775 C CA . GLU A 1 98 ? -7.071 -14.416 6.131 1.00 88.69 98 GLU A CA 1
ATOM 776 C C . GLU A 1 98 ? -7.024 -14.096 4.627 1.00 88.69 98 GLU A C 1
ATOM 778 O O . GLU A 1 98 ? -6.759 -12.965 4.221 1.00 88.69 98 GLU A O 1
ATOM 783 N N . ARG A 1 99 ? -7.363 -15.070 3.773 1.00 89.00 99 ARG A N 1
ATOM 784 C CA . ARG A 1 99 ? -7.427 -14.869 2.315 1.00 89.00 99 ARG A CA 1
ATOM 785 C C . ARG A 1 99 ? -8.489 -13.852 1.905 1.00 89.00 99 ARG A C 1
ATOM 787 O O . ARG A 1 99 ? -8.267 -13.084 0.971 1.00 89.00 99 ARG A O 1
ATOM 794 N N . LEU A 1 100 ? -9.643 -13.866 2.572 1.00 91.12 100 LEU A N 1
ATOM 795 C CA . LEU A 1 100 ? -10.723 -12.912 2.327 1.00 91.12 100 LEU A CA 1
ATOM 796 C C . LEU A 1 100 ? -10.270 -11.488 2.665 1.00 91.12 100 LEU A C 1
ATOM 798 O O . LEU A 1 100 ? -10.466 -10.588 1.854 1.00 91.12 100 LEU A O 1
ATOM 802 N N . ILE A 1 101 ? -9.626 -11.304 3.819 1.00 92.12 101 ILE A N 1
ATOM 803 C CA . ILE A 1 101 ? -9.076 -10.012 4.252 1.00 92.12 101 ILE A CA 1
ATOM 804 C C . ILE A 1 101 ? -7.999 -9.538 3.272 1.00 92.12 101 ILE A C 1
ATOM 806 O O . ILE A 1 101 ? -8.036 -8.397 2.820 1.00 92.12 101 ILE A O 1
ATOM 810 N N . ARG A 1 102 ? -7.095 -10.430 2.854 1.00 91.12 102 ARG A N 1
ATOM 811 C CA . ARG A 1 102 ? -6.055 -10.118 1.865 1.00 91.12 102 ARG A CA 1
ATOM 812 C C . ARG A 1 102 ? -6.652 -9.662 0.531 1.00 91.12 102 ARG A C 1
ATOM 814 O O . ARG A 1 102 ? -6.239 -8.643 -0.012 1.00 91.12 102 ARG A O 1
ATOM 821 N N . LYS A 1 103 ? -7.654 -10.379 0.013 1.00 91.50 103 LYS A N 1
ATOM 822 C CA . LYS A 1 103 ? -8.367 -9.977 -1.210 1.00 91.50 103 LYS A CA 1
ATOM 823 C C . LYS A 1 103 ? -9.064 -8.626 -1.032 1.00 91.50 103 LYS A C 1
ATOM 825 O O . LYS A 1 103 ? -9.007 -7.785 -1.925 1.00 91.50 103 LYS A O 1
ATOM 830 N N . PHE A 1 104 ? -9.686 -8.417 0.124 1.00 93.19 104 PHE A N 1
ATOM 831 C CA . PHE A 1 104 ? -10.362 -7.169 0.443 1.00 93.19 104 PHE A CA 1
ATOM 832 C C . PHE A 1 104 ? -9.394 -5.977 0.405 1.00 93.19 104 PHE A C 1
ATOM 834 O O . PHE A 1 104 ? -9.653 -5.010 -0.307 1.00 93.19 104 PHE A O 1
ATOM 841 N N . ILE A 1 105 ? -8.254 -6.087 1.092 1.00 92.56 105 ILE A N 1
ATOM 842 C CA . ILE A 1 105 ? -7.256 -5.016 1.213 1.00 92.56 105 ILE A CA 1
ATOM 843 C C . ILE A 1 105 ? -6.489 -4.760 -0.091 1.00 92.56 105 ILE A C 1
ATOM 845 O O . ILE A 1 105 ? -6.277 -3.606 -0.444 1.00 92.56 105 ILE A O 1
ATOM 849 N N . PHE A 1 106 ? -6.084 -5.795 -0.833 1.00 90.12 106 PHE A N 1
ATOM 850 C CA . PHE A 1 106 ? -5.223 -5.608 -2.014 1.00 90.12 106 PHE A CA 1
ATOM 851 C C . PHE A 1 106 ? -5.965 -5.533 -3.351 1.00 90.12 106 PHE A C 1
ATOM 853 O O . PHE A 1 106 ? -5.333 -5.314 -4.383 1.00 90.12 106 PHE A O 1
ATOM 860 N N . GLN A 1 107 ? -7.280 -5.765 -3.383 1.00 89.69 107 GLN A N 1
ATOM 861 C CA . GLN A 1 107 ? -8.045 -5.762 -4.636 1.00 89.69 107 GLN A CA 1
ATOM 862 C C . GLN A 1 107 ? -9.363 -5.012 -4.500 1.00 89.69 107 GLN A C 1
ATOM 864 O O . GLN A 1 107 ? -9.602 -4.060 -5.240 1.00 89.69 107 GLN A O 1
ATOM 869 N N . ASP A 1 108 ? -10.222 -5.441 -3.575 1.00 90.94 108 ASP A N 1
ATOM 870 C CA . ASP A 1 108 ? -11.610 -4.976 -3.566 1.00 90.94 108 ASP A CA 1
ATOM 871 C C . ASP A 1 108 ? -11.710 -3.500 -3.131 1.00 90.94 108 ASP A C 1
ATOM 873 O O . ASP A 1 108 ? -12.456 -2.734 -3.740 1.00 90.94 108 ASP A O 1
ATOM 877 N N . ILE A 1 109 ? -10.896 -3.062 -2.161 1.00 91.19 109 ILE A N 1
ATOM 878 C CA . ILE A 1 109 ? -10.908 -1.680 -1.646 1.00 91.19 109 ILE A CA 1
ATOM 879 C C . ILE A 1 109 ? -10.611 -0.613 -2.714 1.00 91.19 109 ILE A C 1
ATOM 881 O O . ILE A 1 109 ? -11.053 0.521 -2.583 1.00 91.19 109 ILE A O 1
ATOM 885 N N . TYR A 1 110 ? -9.885 -0.968 -3.777 1.00 87.00 110 TYR A N 1
ATOM 886 C CA . TYR A 1 110 ? -9.498 -0.036 -4.841 1.00 87.00 110 TYR A CA 1
ATOM 887 C C . TYR A 1 110 ? -10.577 0.144 -5.914 1.00 87.00 110 TYR A C 1
ATOM 889 O O . TYR A 1 110 ? -10.480 1.045 -6.743 1.00 87.00 110 TYR A O 1
ATOM 897 N N . ILE A 1 111 ? -11.574 -0.742 -5.939 1.00 88.44 111 ILE A N 1
ATOM 898 C CA . ILE A 1 111 ? -12.642 -0.756 -6.949 1.00 88.44 111 ILE A CA 1
ATOM 899 C C . ILE A 1 111 ? -13.982 -0.347 -6.323 1.00 88.44 111 ILE A C 1
ATOM 901 O O . ILE A 1 111 ? -14.868 0.156 -7.013 1.00 88.44 111 ILE A O 1
ATOM 905 N N . MET A 1 112 ? -14.141 -0.587 -5.022 1.00 88.50 112 MET A N 1
ATOM 906 C CA . MET A 1 112 ? -15.349 -0.273 -4.267 1.00 88.50 112 MET A CA 1
ATOM 907 C C . MET A 1 112 ? -15.417 1.208 -3.878 1.00 88.50 112 MET A C 1
ATOM 909 O O . MET A 1 112 ? -14.398 1.877 -3.736 1.00 88.50 112 MET A O 1
ATOM 913 N N . ASP A 1 113 ? -16.637 1.699 -3.657 1.00 90.88 113 ASP A N 1
ATOM 914 C CA . ASP A 1 113 ? -16.857 3.012 -3.046 1.00 90.88 113 ASP A CA 1
ATOM 915 C C . ASP A 1 113 ? -16.556 2.975 -1.534 1.00 90.88 113 ASP A C 1
ATOM 917 O O . ASP A 1 113 ? -16.665 1.922 -0.888 1.00 90.88 113 ASP A O 1
ATOM 921 N N . GLU A 1 114 ? -16.182 4.124 -0.964 1.00 90.44 114 GLU A N 1
ATOM 922 C CA . GLU A 1 114 ? -15.673 4.240 0.412 1.00 90.44 114 GLU A CA 1
ATOM 923 C C . GLU A 1 114 ? -16.679 3.682 1.440 1.00 90.44 114 GLU A C 1
ATOM 925 O O . GLU A 1 114 ? -16.325 2.908 2.339 1.00 90.44 114 GLU A O 1
ATOM 930 N N . ASP A 1 115 ? -17.968 3.979 1.249 1.00 91.19 115 ASP A N 1
ATOM 931 C CA . ASP A 1 115 ? -19.051 3.503 2.111 1.00 91.19 115 ASP A CA 1
ATOM 932 C C . ASP A 1 115 ? -19.284 1.990 1.993 1.00 91.19 115 ASP A C 1
ATOM 934 O O . ASP A 1 115 ? -19.708 1.332 2.952 1.00 91.19 115 ASP A O 1
ATOM 938 N N . GLU A 1 116 ? -19.054 1.395 0.821 1.00 92.00 116 GLU A N 1
ATOM 939 C CA . GLU A 1 116 ? -19.165 -0.055 0.644 1.00 92.00 116 GLU A CA 1
ATOM 940 C C . GLU A 1 116 ? -18.008 -0.775 1.333 1.00 92.00 116 GLU A C 1
ATOM 942 O O . GLU A 1 116 ? -18.241 -1.753 2.054 1.00 92.00 116 GLU A O 1
ATOM 947 N N . GLY A 1 117 ? -16.787 -0.259 1.156 1.00 91.94 117 GLY A N 1
ATOM 948 C CA . GLY A 1 117 ? -15.582 -0.773 1.797 1.00 91.94 117 GLY A CA 1
ATOM 949 C C . GLY A 1 117 ? -15.714 -0.761 3.319 1.00 91.94 117 GLY A C 1
ATOM 950 O O . GLY A 1 117 ? -15.540 -1.795 3.970 1.00 91.94 117 GLY A O 1
ATOM 951 N N . LEU A 1 118 ? -16.146 0.366 3.893 1.00 93.75 118 LEU A N 1
ATOM 952 C CA . LEU A 1 118 ? -16.367 0.486 5.334 1.00 93.75 118 LEU A CA 1
ATOM 953 C C . LEU A 1 118 ? -17.488 -0.437 5.835 1.00 93.75 118 LEU A C 1
ATOM 955 O O . LEU A 1 118 ? -17.355 -1.073 6.886 1.00 93.75 118 LEU A O 1
ATOM 959 N N . ARG A 1 119 ? -18.603 -0.547 5.098 1.00 93.31 119 ARG A N 1
ATOM 960 C CA . ARG A 1 119 ? -19.691 -1.475 5.455 1.00 93.31 119 ARG A CA 1
ATOM 961 C C . ARG A 1 119 ? -19.214 -2.921 5.483 1.00 93.31 119 ARG A C 1
ATOM 963 O O . ARG A 1 119 ? -19.663 -3.668 6.352 1.00 93.31 119 ARG A O 1
ATOM 970 N N . LEU A 1 120 ? -18.356 -3.324 4.548 1.00 92.38 120 LEU A N 1
ATOM 971 C CA . LEU A 1 120 ? -17.818 -4.679 4.501 1.00 92.38 120 LEU A CA 1
ATOM 972 C C . LEU A 1 120 ? -16.821 -4.918 5.637 1.00 92.38 120 LEU A C 1
ATOM 974 O O . LEU A 1 120 ? -16.969 -5.899 6.363 1.00 92.38 120 LEU A O 1
ATOM 978 N N . ALA A 1 121 ? -15.900 -3.982 5.871 1.00 92.31 121 ALA A N 1
ATOM 979 C CA . ALA A 1 121 ? -14.922 -4.081 6.951 1.00 92.31 121 ALA A CA 1
ATOM 980 C C . ALA A 1 121 ? -15.583 -4.237 8.330 1.00 92.31 121 ALA A C 1
ATOM 982 O O . ALA A 1 121 ? -15.170 -5.048 9.157 1.00 92.31 121 ALA A O 1
ATOM 983 N N . ARG A 1 122 ? -16.686 -3.524 8.574 1.00 92.19 122 ARG A N 1
ATOM 984 C CA . ARG A 1 122 ? -17.446 -3.637 9.829 1.00 92.19 122 ARG A CA 1
ATOM 985 C C . ARG A 1 122 ? -18.123 -4.992 10.032 1.00 92.19 122 ARG A C 1
ATOM 987 O O . ARG A 1 122 ? -18.403 -5.344 11.173 1.00 92.19 122 ARG A O 1
ATOM 994 N N . LYS A 1 123 ? -18.411 -5.726 8.954 1.00 90.94 123 LYS A N 1
ATOM 995 C CA . LYS A 1 123 ? -19.071 -7.040 9.006 1.00 90.94 123 LYS A CA 1
ATOM 996 C C . LYS A 1 123 ? -18.110 -8.187 9.303 1.00 90.94 123 LYS A C 1
ATOM 998 O O . LYS A 1 123 ? -18.579 -9.307 9.492 1.00 90.94 123 LYS A O 1
ATOM 1003 N N . PHE A 1 124 ? -16.801 -7.943 9.320 1.00 89.69 124 PHE A N 1
ATOM 1004 C CA . PHE A 1 124 ? -15.855 -8.975 9.717 1.00 89.69 124 PHE A CA 1
ATOM 1005 C C . PHE A 1 124 ? -16.077 -9.402 11.182 1.00 89.69 124 PHE A C 1
ATOM 1007 O O . PHE A 1 124 ? -16.517 -8.591 11.999 1.00 89.69 124 PHE A O 1
ATOM 1014 N N . PRO A 1 125 ? -15.809 -10.672 11.534 1.00 87.25 125 PRO A N 1
ATOM 1015 C CA . PRO A 1 125 ? -15.906 -11.153 12.902 1.00 87.25 125 PRO A CA 1
ATOM 1016 C C . PRO A 1 125 ? -14.665 -10.703 13.680 1.00 87.25 125 PRO A C 1
ATOM 1018 O O . PRO A 1 125 ? -13.663 -11.403 13.754 1.00 87.25 125 PRO A O 1
ATOM 1021 N N . TRP A 1 126 ? -14.723 -9.485 14.212 1.00 84.88 126 TRP A N 1
ATOM 1022 C CA . TRP A 1 126 ? -13.637 -8.873 14.986 1.00 84.88 126 TRP A CA 1
ATOM 1023 C C . TRP A 1 126 ? -13.492 -9.445 16.399 1.00 84.88 126 TRP A C 1
ATOM 1025 O O . TRP A 1 126 ? -12.484 -9.214 17.055 1.00 84.88 126 TRP A O 1
ATOM 1035 N N . GLU A 1 127 ? -14.497 -10.166 16.883 1.00 79.50 127 GLU A N 1
ATOM 1036 C CA . GLU A 1 127 ? -14.473 -10.787 18.202 1.00 79.50 127 GLU A CA 1
ATOM 1037 C C . GLU A 1 127 ? -13.566 -12.021 18.198 1.00 79.50 127 GLU A C 1
ATOM 1039 O O . GLU A 1 127 ? -13.443 -12.722 17.189 1.00 79.50 127 GLU A O 1
ATOM 1044 N N . HIS A 1 128 ? -12.922 -12.304 19.333 1.00 73.50 128 HIS A N 1
ATOM 1045 C CA . HIS A 1 128 ? -12.174 -13.544 19.466 1.00 73.50 128 HIS A CA 1
ATOM 1046 C C . HIS A 1 128 ? -13.151 -14.710 19.613 1.00 73.50 128 HIS A C 1
ATOM 1048 O O . HIS A 1 128 ? -13.822 -14.893 20.633 1.00 73.50 128 HIS A O 1
ATOM 1054 N N . HIS A 1 129 ? -13.195 -15.519 18.566 1.00 67.62 129 HIS A N 1
ATOM 1055 C CA . HIS A 1 129 ? -13.901 -16.782 18.557 1.00 67.62 129 HIS A CA 1
ATOM 1056 C C . HIS A 1 129 ? -12.939 -17.908 18.934 1.00 67.62 129 HIS A C 1
ATOM 1058 O O . HIS A 1 129 ? -11.902 -18.079 18.294 1.00 67.62 129 HIS A O 1
ATOM 1064 N N . VAL A 1 130 ? -13.272 -18.655 19.984 1.00 64.81 130 VAL A N 1
ATOM 1065 C CA . VAL A 1 130 ? -12.551 -19.864 20.392 1.00 64.81 130 VAL A CA 1
ATOM 1066 C C . VAL A 1 130 ? -13.363 -21.062 19.918 1.00 64.81 130 VAL A C 1
ATOM 1068 O O . VAL A 1 130 ? -14.570 -21.139 20.157 1.00 64.81 130 VAL A O 1
ATOM 1071 N N . ILE A 1 131 ? -12.698 -21.975 19.212 1.00 66.56 131 ILE A N 1
ATOM 1072 C CA . ILE A 1 131 ? -13.277 -23.255 18.807 1.00 66.56 131 ILE A CA 1
ATOM 1073 C C . ILE A 1 131 ? -13.054 -24.224 19.969 1.00 66.56 131 ILE A C 1
ATOM 1075 O O . ILE A 1 131 ? -11.910 -24.531 20.306 1.00 66.56 131 ILE A O 1
ATOM 1079 N N . GLU A 1 132 ? -14.132 -24.667 20.606 1.00 65.75 132 GLU A N 1
ATOM 1080 C CA . GLU A 1 132 ? -14.071 -25.687 21.653 1.00 65.75 132 GLU A CA 1
ATOM 1081 C C . GLU A 1 132 ? -13.815 -27.085 21.055 1.00 65.75 132 GLU A C 1
ATOM 1083 O O . GLU A 1 132 ? -13.969 -27.314 19.853 1.00 65.75 132 GLU A O 1
ATOM 1088 N N . GLU A 1 133 ? -13.416 -28.045 21.897 1.00 65.31 133 GLU A N 1
ATOM 1089 C CA . GLU A 1 133 ? -13.115 -29.432 21.490 1.00 65.31 133 GLU A CA 1
ATOM 1090 C C . GLU A 1 133 ? -14.308 -30.151 20.827 1.00 65.31 133 GLU A C 1
ATOM 1092 O O . GLU A 1 133 ? -14.131 -31.141 20.119 1.00 65.31 133 GLU A O 1
ATOM 1097 N N . ASP A 1 134 ? -15.523 -29.639 21.026 1.00 67.19 134 ASP A N 1
ATOM 1098 C CA . ASP A 1 134 ? -16.771 -30.125 20.438 1.00 67.19 134 ASP A CA 1
ATOM 1099 C C . ASP A 1 134 ? -17.102 -29.496 19.066 1.00 67.19 134 ASP A C 1
ATOM 1101 O O . ASP A 1 134 ? -18.109 -29.845 18.446 1.00 67.19 134 ASP A O 1
ATOM 1105 N N . GLY A 1 135 ? -16.251 -28.592 18.565 1.00 64.94 135 GLY A N 1
ATOM 1106 C CA . GLY A 1 135 ? -16.449 -27.862 17.312 1.00 64.94 135 GLY A CA 1
ATOM 1107 C C . GLY A 1 135 ? -17.422 -26.685 17.419 1.00 64.94 135 GLY A C 1
ATOM 1108 O O . GLY A 1 135 ? -17.746 -26.074 16.397 1.00 64.94 135 GLY A O 1
ATOM 1109 N N . SER A 1 136 ? -17.897 -26.352 18.623 1.00 66.12 136 SER A N 1
ATOM 1110 C CA . SER A 1 136 ? -18.721 -25.170 18.850 1.00 66.12 136 SER A CA 1
ATOM 1111 C C . SER A 1 136 ? -17.856 -23.909 18.941 1.00 66.12 136 SER A C 1
ATOM 1113 O O . SER A 1 136 ? -16.751 -23.910 19.484 1.00 66.12 136 SER A O 1
ATOM 1115 N N . VAL A 1 137 ? -18.347 -22.819 18.349 1.00 65.00 137 VAL A N 1
ATOM 1116 C CA . VAL A 1 137 ? -17.661 -21.525 18.349 1.00 65.00 137 VAL A CA 1
ATOM 1117 C C . VAL A 1 137 ? -18.267 -20.669 19.450 1.00 65.00 137 VAL A C 1
ATOM 1119 O O . VAL A 1 137 ? -19.439 -20.295 19.358 1.00 65.00 137 VAL A O 1
ATOM 1122 N N . LYS A 1 138 ? -17.483 -20.341 20.479 1.00 66.50 138 LYS A N 1
ATOM 1123 C CA . LYS A 1 138 ? -17.898 -19.397 21.524 1.00 66.50 138 LYS A CA 1
ATOM 1124 C C . LYS A 1 138 ? -17.079 -18.118 21.458 1.00 66.50 138 LYS A C 1
ATOM 1126 O O . LYS A 1 138 ? -15.906 -18.121 21.087 1.00 66.50 138 LYS A O 1
ATOM 1131 N N . ILE A 1 139 ? -17.723 -17.010 21.811 1.00 64.50 139 ILE A N 1
ATOM 1132 C CA . ILE A 1 139 ? -17.042 -15.738 22.054 1.00 64.50 139 ILE A CA 1
ATOM 1133 C C . ILE A 1 139 ? -16.275 -15.913 23.366 1.00 64.50 139 ILE A C 1
ATOM 1135 O O . ILE A 1 139 ? -16.880 -16.257 24.383 1.00 64.50 139 ILE A O 1
ATOM 1139 N N . GLY A 1 140 ? -14.953 -15.747 23.332 1.00 61.44 140 GLY A N 1
ATOM 1140 C CA . GLY A 1 140 ? -14.117 -15.919 24.518 1.00 61.44 140 GLY A CA 1
ATOM 1141 C C . GLY A 1 140 ? -14.551 -14.973 25.642 1.00 61.44 140 GLY A C 1
ATOM 1142 O O . GLY A 1 140 ? -14.647 -13.766 25.439 1.00 61.44 140 GLY A O 1
ATOM 1143 N N . GLU A 1 141 ? -14.799 -15.503 26.844 1.00 58.25 141 GLU A N 1
ATOM 1144 C CA . GLU A 1 141 ? -15.354 -14.746 27.986 1.00 58.25 141 GLU A CA 1
ATOM 1145 C C . GLU A 1 141 ? -14.434 -13.620 28.513 1.00 58.25 141 GLU A C 1
ATOM 1147 O O . GLU A 1 141 ? -14.853 -12.812 29.343 1.00 58.25 141 GLU A O 1
ATOM 1152 N N . LYS A 1 142 ? -13.170 -13.568 28.067 1.00 52.53 142 LYS A N 1
ATOM 1153 C CA . LYS A 1 142 ? -12.112 -12.677 28.579 1.00 52.53 142 LYS A CA 1
ATOM 1154 C C . LYS A 1 142 ? -11.067 -12.321 27.514 1.00 52.53 142 LYS A C 1
ATOM 1156 O O . LYS A 1 142 ? -9.868 -12.388 27.772 1.00 52.53 142 LYS A O 1
ATOM 1161 N N . CYS A 1 143 ? -11.499 -11.978 26.311 1.00 56.00 143 CYS A N 1
ATOM 1162 C CA . CYS A 1 143 ? -10.567 -11.676 25.227 1.00 56.00 143 CYS A CA 1
ATOM 1163 C C . CYS A 1 143 ? -10.746 -10.227 24.787 1.00 56.00 143 CYS A C 1
ATOM 1165 O O . CYS A 1 143 ? -11.864 -9.805 24.487 1.00 56.00 143 CYS A O 1
ATOM 1167 N N . ASN A 1 144 ? -9.653 -9.462 24.780 1.00 66.38 144 ASN A N 1
ATOM 1168 C CA . ASN A 1 144 ? -9.662 -8.144 24.155 1.00 66.38 144 ASN A CA 1
ATOM 1169 C C . ASN A 1 144 ? -9.847 -8.333 22.640 1.00 66.38 144 ASN A C 1
ATOM 1171 O O . ASN A 1 144 ? -9.527 -9.393 22.098 1.00 66.38 144 ASN A O 1
ATOM 1175 N N . GLU A 1 145 ? -10.343 -7.314 21.934 1.00 70.06 145 GLU A N 1
ATOM 1176 C CA . GLU A 1 145 ? -10.491 -7.377 20.468 1.00 70.06 145 GLU A CA 1
ATOM 1177 C C . GLU A 1 145 ? -9.153 -7.685 19.763 1.00 70.06 145 GLU A C 1
ATOM 1179 O O . GLU A 1 145 ? -9.136 -8.367 18.742 1.00 70.06 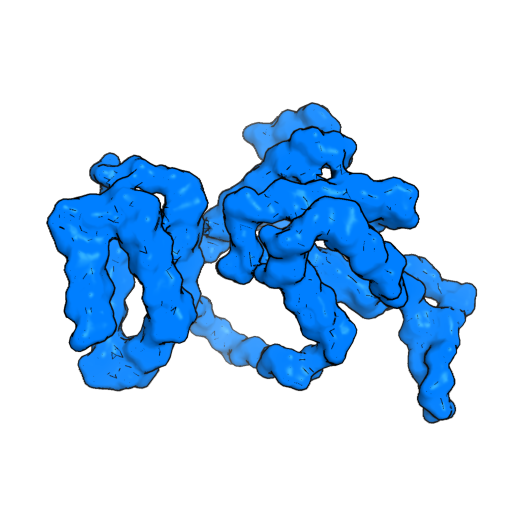145 GLU A O 1
ATOM 1184 N N . GLU A 1 146 ? -8.034 -7.266 20.365 1.00 73.56 146 GLU A N 1
ATOM 1185 C CA . GLU A 1 146 ? -6.652 -7.518 19.924 1.00 73.56 146 GLU A CA 1
ATOM 1186 C C . GLU A 1 146 ? -6.280 -9.002 19.812 1.00 73.56 146 GLU A C 1
ATOM 1188 O O . GLU A 1 146 ? -5.398 -9.376 19.034 1.00 73.56 146 GLU A O 1
ATOM 1193 N N . ASP A 1 147 ? -6.935 -9.869 20.585 1.00 75.69 147 ASP A N 1
ATOM 1194 C CA . ASP A 1 147 ? -6.613 -11.293 20.588 1.00 75.69 147 ASP A CA 1
ATOM 1195 C C . ASP A 1 147 ? -7.189 -12.017 19.366 1.00 75.69 147 ASP A C 1
ATOM 1197 O O . ASP A 1 147 ? -6.698 -13.094 19.009 1.00 75.69 147 ASP A O 1
ATOM 1201 N N . SER A 1 148 ? -8.172 -11.406 18.691 1.00 84.94 148 SER A N 1
ATOM 1202 C CA . SER A 1 148 ? -8.821 -11.962 17.507 1.00 84.94 148 SER A CA 1
ATOM 1203 C C . SER A 1 148 ? -7.832 -12.177 16.360 1.00 84.94 148 SER A C 1
ATOM 1205 O O . SER A 1 148 ? -7.037 -11.305 16.005 1.00 84.94 148 SER A O 1
ATOM 1207 N N . GLU A 1 149 ? -7.911 -13.343 15.720 1.00 85.44 149 GLU A N 1
ATOM 1208 C CA . GLU A 1 149 ? -7.112 -13.642 14.528 1.00 85.44 149 GLU A CA 1
ATOM 1209 C C . GLU A 1 149 ? -7.429 -12.671 13.383 1.00 85.44 149 GLU A C 1
ATOM 1211 O O . GLU A 1 149 ? -6.530 -12.220 12.682 1.00 85.44 149 GLU A O 1
ATOM 1216 N N . VAL A 1 150 ? -8.699 -12.272 13.241 1.00 87.81 150 VAL A N 1
ATOM 1217 C CA . VAL A 1 150 ? -9.141 -11.301 12.229 1.00 87.81 150 VAL A CA 1
ATOM 1218 C C . VAL A 1 150 ? -8.528 -9.934 12.470 1.00 87.81 150 VAL A C 1
ATOM 1220 O O . VAL A 1 150 ? -8.102 -9.289 11.516 1.00 87.81 150 VAL A O 1
ATOM 1223 N N . TYR A 1 151 ? -8.453 -9.510 13.732 1.00 90.56 151 TYR A N 1
ATOM 1224 C CA . TYR A 1 151 ? -7.802 -8.259 14.108 1.00 90.56 151 TYR A CA 1
ATOM 1225 C C . TYR A 1 151 ? -6.333 -8.265 13.673 1.00 90.56 151 TYR A C 1
ATOM 1227 O O . TYR A 1 151 ? -5.883 -7.336 13.001 1.00 90.56 151 TYR A O 1
ATOM 1235 N N . LYS A 1 152 ? -5.614 -9.354 13.973 1.00 89.94 152 LYS A N 1
ATOM 1236 C CA . LYS A 1 152 ? -4.204 -9.539 13.598 1.00 89.94 152 LYS A CA 1
ATOM 1237 C C . LYS A 1 152 ? -4.014 -9.562 12.084 1.00 89.94 152 LYS A C 1
ATOM 1239 O O . LYS A 1 152 ? -3.240 -8.766 11.572 1.00 89.94 152 LYS A O 1
ATOM 1244 N N . TRP A 1 153 ? -4.767 -10.387 11.356 1.00 91.19 153 TRP A N 1
ATOM 1245 C CA . TRP A 1 153 ? -4.660 -10.470 9.895 1.00 91.19 153 TRP A CA 1
ATOM 1246 C C . TRP A 1 153 ? -5.021 -9.162 9.200 1.00 91.19 153 TRP A C 1
ATOM 1248 O O . TRP A 1 153 ? -4.398 -8.807 8.203 1.00 91.19 153 TRP A O 1
ATOM 1258 N N . MET A 1 154 ? -6.026 -8.443 9.704 1.00 92.56 154 MET A N 1
ATOM 1259 C CA . MET A 1 154 ? -6.398 -7.138 9.169 1.00 92.56 154 MET A CA 1
ATOM 1260 C C . MET A 1 154 ? -5.274 -6.128 9.379 1.00 92.56 154 MET A C 1
ATOM 1262 O O . MET A 1 154 ? -4.905 -5.443 8.429 1.00 92.56 154 MET A O 1
ATOM 1266 N N . LYS A 1 155 ? -4.706 -6.066 10.589 1.00 93.44 155 LYS A N 1
ATOM 1267 C CA . LYS A 1 155 ? -3.569 -5.195 10.898 1.00 93.44 155 LYS A CA 1
ATOM 1268 C C . LYS A 1 155 ? -2.367 -5.522 10.011 1.00 93.44 155 LYS A C 1
ATOM 1270 O O . LYS A 1 155 ? -1.875 -4.642 9.314 1.00 93.44 155 LYS A O 1
ATOM 1275 N N . GLU A 1 156 ? -1.983 -6.797 9.952 1.00 91.12 156 GLU A N 1
ATOM 1276 C CA . GLU A 1 156 ? -0.904 -7.288 9.090 1.00 91.12 156 GLU A CA 1
ATOM 1277 C C . GLU A 1 156 ? -1.138 -6.920 7.621 1.00 91.12 156 GLU A C 1
ATOM 1279 O O . GLU A 1 156 ? -0.220 -6.458 6.961 1.00 91.12 156 GLU A O 1
ATOM 1284 N N . CYS A 1 157 ? -2.354 -7.084 7.088 1.00 91.19 157 CYS A N 1
ATOM 1285 C CA . CYS A 1 157 ? -2.633 -6.749 5.689 1.00 91.19 157 CYS A CA 1
ATOM 1286 C C . CYS A 1 157 ? -2.607 -5.239 5.418 1.00 91.19 157 CYS A C 1
ATOM 1288 O O . CYS A 1 157 ? -2.179 -4.840 4.339 1.00 91.19 157 CYS A O 1
AT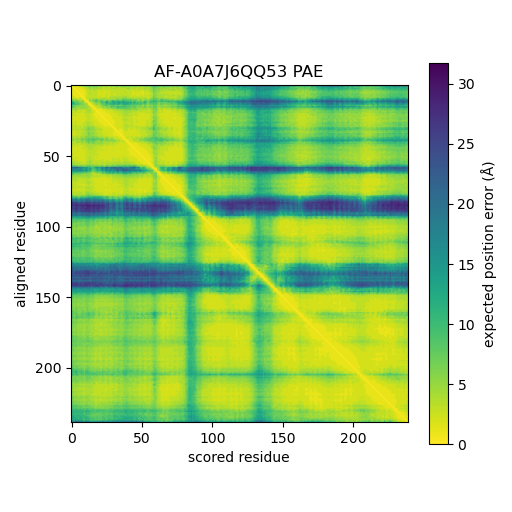OM 1290 N N . VAL A 1 158 ? -3.072 -4.407 6.355 1.00 92.69 158 VAL A N 1
ATOM 1291 C CA . VAL A 1 158 ? -3.041 -2.941 6.211 1.00 92.69 158 VAL A CA 1
ATOM 1292 C C . VAL A 1 158 ? -1.604 -2.412 6.252 1.00 92.69 158 VAL A C 1
ATOM 1294 O O . VAL A 1 158 ? -1.277 -1.504 5.491 1.00 92.69 158 VAL A O 1
ATOM 1297 N N . LEU A 1 159 ? -0.752 -2.997 7.100 1.00 92.69 159 LEU A N 1
ATOM 1298 C CA . LEU A 1 159 ? 0.667 -2.644 7.222 1.00 92.69 159 LEU A CA 1
ATOM 1299 C C . LEU A 1 159 ? 1.545 -3.275 6.129 1.00 92.69 159 LEU A C 1
ATOM 1301 O O . LEU A 1 159 ? 2.618 -2.762 5.823 1.00 92.69 159 LEU A O 1
ATOM 1305 N N . ASP A 1 160 ? 1.083 -4.348 5.478 1.00 90.00 160 ASP A N 1
ATOM 1306 C CA . ASP A 1 160 ? 1.772 -5.022 4.370 1.00 90.00 160 ASP A CA 1
ATOM 1307 C C . ASP A 1 160 ? 1.736 -4.176 3.076 1.00 90.00 160 ASP A C 1
ATOM 1309 O O . ASP A 1 160 ? 1.092 -4.509 2.080 1.00 90.00 160 ASP A O 1
ATOM 1313 N N . LEU A 1 161 ? 2.479 -3.064 3.074 1.00 87.94 161 LEU A N 1
ATOM 1314 C CA . LEU A 1 161 ? 2.622 -2.102 1.973 1.00 87.94 161 LEU A CA 1
ATOM 1315 C C . LEU A 1 161 ? 3.648 -2.566 0.922 1.00 87.94 161 LEU A C 1
ATOM 1317 O O . LEU A 1 161 ? 4.540 -1.828 0.489 1.00 87.94 161 LEU A O 1
ATOM 1321 N N . ASN A 1 162 ? 3.536 -3.830 0.521 1.00 84.25 162 ASN A N 1
ATOM 1322 C CA . ASN A 1 162 ? 4.394 -4.463 -0.478 1.00 84.25 162 ASN A CA 1
ATOM 1323 C C . ASN A 1 162 ? 3.953 -4.130 -1.925 1.00 84.25 162 ASN A C 1
ATOM 1325 O O . ASN A 1 162 ? 3.112 -3.267 -2.161 1.00 84.25 162 ASN A O 1
ATOM 1329 N N . VAL A 1 163 ? 4.502 -4.841 -2.919 1.00 81.62 163 VAL A N 1
ATOM 1330 C CA . VAL A 1 163 ? 4.182 -4.671 -4.354 1.00 81.62 163 VAL A CA 1
ATOM 1331 C C . VAL A 1 163 ? 2.688 -4.777 -4.707 1.00 81.62 163 VAL A C 1
ATOM 1333 O O . VAL A 1 163 ? 2.256 -4.256 -5.732 1.00 81.62 163 VAL A O 1
ATOM 1336 N N . HIS A 1 164 ? 1.887 -5.451 -3.884 1.00 82.88 164 HIS A N 1
ATOM 1337 C CA . HIS A 1 164 ? 0.446 -5.603 -4.082 1.00 82.88 164 HIS A CA 1
ATOM 1338 C C . HIS A 1 164 ? -0.357 -4.396 -3.581 1.00 82.88 164 HIS A C 1
ATOM 1340 O O . HIS A 1 164 ? -1.517 -4.246 -3.960 1.00 82.88 164 HIS A O 1
ATOM 1346 N N . ALA A 1 165 ? 0.248 -3.526 -2.771 1.00 85.69 165 ALA A N 1
ATOM 1347 C CA . ALA A 1 165 ? -0.358 -2.280 -2.336 1.00 85.69 165 ALA A CA 1
ATOM 1348 C C . ALA A 1 165 ? -0.246 -1.223 -3.448 1.00 85.69 165 ALA A C 1
ATOM 1350 O O . ALA A 1 165 ? 0.854 -0.840 -3.873 1.00 85.69 165 ALA A O 1
ATOM 1351 N N . ASN A 1 166 ? -1.392 -0.741 -3.930 1.00 86.88 166 ASN A N 1
ATOM 1352 C CA . ASN A 1 166 ? -1.445 0.229 -5.020 1.00 86.88 166 ASN A CA 1
ATOM 1353 C C . ASN A 1 166 ? -1.084 1.636 -4.520 1.00 86.88 166 ASN A C 1
ATOM 1355 O O . ASN A 1 166 ? -1.870 2.255 -3.806 1.00 86.88 166 ASN A O 1
ATOM 1359 N N . TYR A 1 167 ? 0.081 2.144 -4.933 1.00 90.38 167 TYR A N 1
ATOM 1360 C CA . TYR A 1 167 ? 0.590 3.462 -4.541 1.00 90.38 167 TYR A CA 1
ATOM 1361 C C . TYR A 1 167 ? -0.405 4.604 -4.815 1.00 90.38 167 TYR A C 1
ATOM 1363 O O . TYR A 1 167 ? -0.591 5.477 -3.965 1.00 90.38 167 TYR A O 1
ATOM 1371 N N . ASP A 1 168 ? -1.088 4.582 -5.960 1.00 90.06 168 ASP A N 1
ATOM 1372 C CA . ASP A 1 168 ? -2.020 5.648 -6.346 1.00 90.06 168 ASP A CA 1
ATOM 1373 C C . ASP A 1 168 ? -3.327 5.599 -5.549 1.00 90.06 168 ASP A C 1
ATOM 1375 O O . ASP A 1 168 ? -3.994 6.618 -5.376 1.00 90.06 168 ASP A O 1
ATOM 1379 N N . CYS A 1 169 ? -3.678 4.427 -5.018 1.00 90.88 169 CYS A N 1
ATOM 1380 C CA . CYS A 1 169 ? -4.898 4.206 -4.248 1.00 90.88 169 CYS A CA 1
ATOM 1381 C C . CYS A 1 169 ? -4.654 4.094 -2.734 1.00 90.88 169 CYS A C 1
ATOM 1383 O O . CYS A 1 169 ? -5.475 3.531 -2.012 1.00 90.88 169 CYS A O 1
ATOM 1385 N N . MET A 1 170 ? -3.550 4.652 -2.222 1.00 93.75 170 MET A N 1
ATOM 1386 C CA . MET A 1 170 ? -3.289 4.716 -0.774 1.00 93.75 170 MET A CA 1
ATOM 1387 C C . MET A 1 170 ? -4.381 5.484 -0.009 1.00 93.75 170 MET A C 1
ATOM 1389 O O . MET A 1 170 ? -4.664 5.160 1.144 1.00 93.75 170 MET A O 1
ATOM 1393 N N . TYR A 1 171 ? -5.057 6.433 -0.666 1.00 94.38 171 TYR A N 1
ATOM 1394 C CA . TYR A 1 171 ? -6.196 7.161 -0.098 1.00 94.38 171 TYR A CA 1
ATOM 1395 C C . TYR A 1 171 ? -7.342 6.226 0.321 1.00 94.38 171 TYR A C 1
ATOM 1397 O O . TYR A 1 171 ? -7.996 6.473 1.330 1.00 94.38 171 TYR A O 1
ATOM 1405 N N . SER A 1 172 ? -7.556 5.108 -0.386 1.00 94.31 172 SER A N 1
ATOM 1406 C CA . SER A 1 172 ? -8.613 4.143 -0.061 1.00 94.31 172 SER A CA 1
ATOM 1407 C C . SER A 1 172 ? -8.370 3.472 1.296 1.00 94.31 172 SER A C 1
ATOM 1409 O O . SER A 1 172 ? -9.311 3.257 2.060 1.00 94.31 172 SER A O 1
ATOM 1411 N N . LEU A 1 173 ? -7.104 3.187 1.632 1.00 94.81 173 LEU A N 1
ATOM 1412 C CA . LEU A 1 173 ? -6.724 2.660 2.948 1.00 94.81 173 LEU A CA 1
ATOM 1413 C C . LEU A 1 173 ? -6.922 3.710 4.045 1.00 94.81 173 LEU A C 1
ATOM 1415 O O . LEU A 1 173 ? -7.465 3.392 5.102 1.00 94.81 173 LEU A O 1
ATOM 1419 N N . ALA A 1 174 ? -6.538 4.962 3.785 1.00 96.25 174 ALA A N 1
ATOM 1420 C CA . ALA A 1 174 ? -6.733 6.057 4.731 1.00 96.25 174 ALA A CA 1
ATOM 1421 C C . ALA A 1 174 ? -8.224 6.341 4.997 1.00 96.25 174 ALA A C 1
ATOM 1423 O O . ALA A 1 174 ? -8.617 6.478 6.157 1.00 96.25 174 ALA A O 1
ATOM 1424 N N . SER A 1 175 ? -9.067 6.339 3.956 1.00 95.94 175 SER A N 1
ATOM 1425 C CA . SER A 1 175 ? -10.526 6.448 4.094 1.00 95.94 175 SER A CA 1
ATOM 1426 C C . SER A 1 175 ? -11.092 5.320 4.955 1.00 95.94 175 SER A C 1
ATOM 1428 O O . SER A 1 175 ? -11.826 5.568 5.916 1.00 95.94 175 SER A O 1
ATOM 1430 N N . LEU A 1 176 ? -10.689 4.074 4.677 1.00 95.88 176 LEU A N 1
ATOM 1431 C CA . LEU A 1 176 ? -11.121 2.919 5.457 1.00 95.88 176 LEU A CA 1
ATOM 1432 C C . LEU A 1 176 ? -10.734 3.051 6.936 1.00 95.88 176 LEU A C 1
ATOM 1434 O O . LEU A 1 176 ? -11.577 2.815 7.803 1.00 95.88 176 LEU A O 1
ATOM 1438 N N . LEU A 1 177 ? -9.491 3.440 7.233 1.00 96.56 177 LEU A N 1
ATOM 1439 C CA . LEU A 1 177 ? -9.017 3.633 8.606 1.00 96.56 177 LEU A CA 1
ATOM 1440 C C . LEU A 1 177 ? -9.760 4.775 9.309 1.00 96.56 177 LEU A C 1
ATOM 1442 O O . LEU A 1 177 ? -10.205 4.602 10.442 1.00 96.56 177 LEU A O 1
ATOM 1446 N N . SER A 1 178 ? -9.999 5.896 8.627 1.00 96.62 178 SER A N 1
ATOM 1447 C CA . SER A 1 178 ? -10.794 7.013 9.157 1.00 96.62 178 SER A CA 1
ATOM 1448 C C . SER A 1 178 ? -12.235 6.597 9.475 1.00 96.62 178 SER A C 1
ATOM 1450 O O . SER A 1 178 ? -12.769 6.882 10.552 1.00 96.62 178 SER A O 1
ATOM 1452 N N . GLY A 1 179 ? -12.859 5.827 8.581 1.00 95.50 179 GLY A N 1
ATOM 1453 C CA . GLY A 1 179 ? -14.179 5.247 8.804 1.00 95.50 179 GLY A CA 1
ATOM 1454 C C . GLY A 1 179 ? -14.204 4.262 9.976 1.00 95.50 179 GLY A C 1
ATOM 1455 O O . GLY A 1 179 ? -15.124 4.300 10.801 1.00 95.50 179 GLY A O 1
ATOM 1456 N N . LEU A 1 180 ? -13.190 3.396 10.079 1.00 95.06 180 LEU A N 1
ATOM 1457 C CA . LEU A 1 180 ? -13.053 2.419 11.159 1.00 95.06 180 LEU A CA 1
ATOM 1458 C C . LEU A 1 180 ? -12.777 3.075 12.511 1.00 95.06 180 LEU A C 1
ATOM 1460 O O . LEU A 1 180 ? -13.277 2.561 13.508 1.00 95.06 180 LEU A O 1
ATOM 1464 N N . ALA A 1 181 ? -12.096 4.222 12.568 1.00 95.62 181 ALA A N 1
ATOM 1465 C CA . ALA A 1 181 ? -11.769 4.917 13.817 1.00 95.62 181 ALA A CA 1
ATOM 1466 C C . ALA A 1 181 ? -13.012 5.244 14.666 1.00 95.62 181 ALA A C 1
ATOM 1468 O O . ALA A 1 181 ? -12.950 5.258 15.893 1.00 95.62 181 ALA A O 1
ATOM 1469 N N . ARG A 1 182 ? -14.177 5.431 14.028 1.00 93.88 182 ARG A N 1
ATOM 1470 C CA . ARG A 1 182 ? -15.464 5.668 14.710 1.00 93.88 182 ARG A CA 1
ATOM 1471 C C . ARG A 1 182 ? -16.021 4.440 15.430 1.00 93.88 182 ARG A C 1
ATOM 1473 O O . ARG A 1 182 ? -16.808 4.586 16.359 1.00 93.88 182 ARG A O 1
ATOM 1480 N N . PHE A 1 183 ? -15.670 3.245 14.964 1.00 92.75 183 PHE A N 1
ATOM 1481 C CA . PHE A 1 183 ? -16.186 1.976 15.484 1.00 92.75 183 PHE A CA 1
ATOM 1482 C C . PHE A 1 183 ? -15.136 1.222 16.301 1.00 92.75 183 PHE A C 1
ATOM 1484 O O . PHE A 1 183 ? -15.489 0.529 17.247 1.00 92.75 183 PHE A O 1
ATOM 1491 N N . ARG A 1 184 ? -13.862 1.348 15.918 1.00 92.75 184 ARG A N 1
ATOM 1492 C CA . ARG A 1 184 ? -12.705 0.634 16.463 1.00 92.75 184 ARG A CA 1
ATOM 1493 C C . ARG A 1 184 ? -11.501 1.580 16.569 1.00 92.75 184 ARG A C 1
ATOM 1495 O O . ARG A 1 184 ? -10.517 1.395 15.856 1.00 92.75 184 ARG A O 1
ATOM 1502 N N . PRO A 1 185 ? -11.558 2.605 17.439 1.00 93.88 185 PRO A N 1
ATOM 1503 C CA . PRO A 1 185 ? -10.481 3.588 17.560 1.00 93.88 185 PRO A CA 1
ATOM 1504 C C . PRO A 1 185 ? -9.149 2.945 17.957 1.00 93.88 185 PRO A C 1
ATOM 1506 O O . PRO A 1 185 ? -8.115 3.320 17.422 1.00 93.88 185 PRO A O 1
ATOM 1509 N N . ARG A 1 186 ? -9.173 1.930 18.832 1.00 93.00 186 ARG A N 1
ATOM 1510 C CA . ARG A 1 186 ? -7.961 1.237 19.283 1.00 93.00 186 ARG A CA 1
ATOM 1511 C C . ARG A 1 186 ? -7.205 0.546 18.146 1.00 93.00 186 ARG A C 1
ATOM 1513 O O . ARG A 1 186 ? -5.999 0.717 18.052 1.00 93.00 186 ARG A O 1
ATOM 1520 N N . PHE A 1 187 ? -7.922 -0.145 17.258 1.00 94.56 187 PHE A N 1
ATOM 1521 C CA . PHE A 1 187 ? -7.330 -0.765 16.068 1.00 94.56 187 PHE A CA 1
ATOM 1522 C C . PHE A 1 187 ? -6.582 0.252 15.211 1.00 94.56 187 PHE A C 1
ATOM 1524 O O . PHE A 1 187 ? -5.461 0.003 14.785 1.00 94.56 187 PHE A O 1
ATOM 1531 N N . VAL A 1 188 ? -7.196 1.412 14.974 1.00 96.19 188 VAL A N 1
ATOM 1532 C CA . VAL A 1 188 ? -6.594 2.452 14.135 1.00 96.19 188 VAL A CA 1
ATOM 1533 C C . VAL A 1 188 ? -5.373 3.071 14.810 1.00 96.19 188 VAL A C 1
ATOM 1535 O O . VAL A 1 188 ? -4.376 3.280 14.131 1.00 96.19 188 VAL A O 1
ATOM 1538 N N . ILE A 1 189 ? -5.424 3.308 16.125 1.00 94.94 189 ILE A N 1
ATOM 1539 C CA . ILE A 1 189 ? -4.270 3.797 16.894 1.00 94.94 189 ILE A CA 1
ATOM 1540 C C . ILE A 1 189 ? -3.102 2.812 16.775 1.00 94.94 189 ILE A C 1
ATOM 1542 O O . ILE A 1 189 ? -2.017 3.216 16.386 1.00 94.94 189 ILE A O 1
ATOM 1546 N N . GLU A 1 190 ? -3.336 1.517 17.002 1.00 95.62 190 GLU A N 1
ATOM 1547 C CA . GLU A 1 190 ? -2.276 0.504 16.907 1.00 95.62 190 GLU A CA 1
ATOM 1548 C C . GLU A 1 190 ? -1.692 0.378 15.492 1.00 95.62 190 GLU A C 1
ATOM 1550 O O . GLU A 1 190 ? -0.483 0.229 15.347 1.00 95.62 190 GLU A O 1
ATOM 1555 N N . VAL A 1 191 ? -2.522 0.464 14.445 1.00 96.31 191 VAL A N 1
ATOM 1556 C CA . VAL A 1 191 ? -2.044 0.489 13.050 1.00 96.31 191 VAL A CA 1
ATOM 1557 C C . VAL A 1 191 ? -1.155 1.706 12.799 1.00 96.31 191 VAL A C 1
ATOM 1559 O O . VAL A 1 191 ? -0.127 1.587 12.142 1.00 96.31 191 VAL A O 1
ATOM 1562 N N . VAL A 1 192 ? -1.553 2.881 13.286 1.00 96.12 192 VAL A N 1
ATOM 1563 C CA . VAL A 1 192 ? -0.792 4.121 13.100 1.00 96.12 192 VAL A CA 1
ATOM 1564 C C . VAL A 1 192 ? 0.535 4.070 13.856 1.00 96.12 192 VAL A C 1
ATOM 1566 O O . VAL A 1 192 ? 1.567 4.387 13.268 1.00 96.12 192 VAL A O 1
ATOM 1569 N N . ASP A 1 193 ? 0.517 3.635 15.115 1.00 95.12 193 ASP A N 1
ATOM 1570 C CA . ASP A 1 193 ? 1.715 3.507 15.946 1.00 95.12 193 ASP A CA 1
ATOM 1571 C C . ASP A 1 193 ? 2.719 2.531 15.310 1.00 95.12 193 ASP A C 1
ATOM 1573 O O . ASP A 1 193 ? 3.898 2.856 15.164 1.00 95.12 193 ASP A O 1
ATOM 1577 N N . GLU A 1 194 ? 2.247 1.365 14.854 1.00 96.00 194 GLU A N 1
ATOM 1578 C CA . GLU A 1 194 ? 3.094 0.356 14.207 1.00 96.00 194 GLU A CA 1
ATOM 1579 C C . GLU A 1 194 ? 3.623 0.843 12.849 1.00 96.00 194 GLU A C 1
ATOM 1581 O O . GLU A 1 194 ? 4.796 0.649 12.544 1.00 96.00 194 GLU A O 1
ATOM 1586 N N . LEU A 1 195 ? 2.815 1.562 12.059 1.00 95.88 195 LEU A N 1
ATOM 1587 C CA . LEU A 1 195 ? 3.268 2.186 10.811 1.00 95.88 195 LEU A CA 1
ATOM 1588 C C . LEU A 1 195 ? 4.395 3.201 11.058 1.00 95.88 195 LEU A C 1
ATOM 1590 O O . LEU A 1 195 ? 5.371 3.239 10.308 1.00 95.88 195 LEU A O 1
ATOM 1594 N N . MET A 1 196 ? 4.270 4.033 12.095 1.00 94.00 196 MET A N 1
ATOM 1595 C CA . MET A 1 196 ? 5.308 4.998 12.465 1.00 94.00 196 MET A CA 1
ATOM 1596 C C . MET A 1 196 ? 6.585 4.303 12.946 1.00 94.00 196 MET A C 1
ATOM 1598 O O . MET A 1 196 ? 7.684 4.695 12.543 1.00 94.00 196 MET A O 1
ATOM 1602 N N . GLU A 1 197 ? 6.452 3.246 13.750 1.00 94.19 197 GLU A N 1
ATOM 1603 C CA . GLU A 1 197 ? 7.581 2.424 14.187 1.00 94.19 197 GLU A CA 1
ATOM 1604 C C . GLU A 1 197 ? 8.292 1.769 12.990 1.00 94.19 197 GLU A C 1
ATOM 1606 O O . GLU A 1 197 ? 9.519 1.831 12.884 1.00 94.19 197 GLU A O 1
ATOM 1611 N N . GLU A 1 198 ? 7.546 1.207 12.034 1.00 92.88 198 GLU A N 1
ATOM 1612 C CA . GLU A 1 198 ? 8.116 0.629 10.816 1.00 92.88 198 GLU A CA 1
ATOM 1613 C C . GLU A 1 198 ? 8.873 1.659 9.970 1.00 92.88 198 GLU A C 1
ATOM 1615 O O . GLU A 1 198 ? 9.936 1.338 9.429 1.00 92.88 198 GLU A O 1
ATOM 1620 N N . ILE A 1 199 ? 8.367 2.894 9.866 1.00 93.38 199 ILE A N 1
ATOM 1621 C CA . ILE A 1 199 ? 9.063 3.980 9.163 1.00 93.38 199 ILE A CA 1
ATOM 1622 C C . ILE A 1 199 ? 10.394 4.280 9.853 1.00 93.38 199 ILE A C 1
ATOM 1624 O O . ILE A 1 199 ? 11.429 4.349 9.185 1.00 93.38 199 ILE A O 1
ATOM 1628 N N . GLN A 1 200 ? 10.393 4.407 11.182 1.00 92.19 200 GLN A N 1
ATOM 1629 C CA . GLN A 1 200 ? 11.609 4.665 11.949 1.00 92.19 200 GLN A CA 1
ATOM 1630 C C . GLN A 1 200 ? 12.638 3.538 11.766 1.00 92.19 200 GLN A C 1
ATOM 1632 O O . GLN A 1 200 ? 13.796 3.804 11.435 1.00 92.19 200 GLN A O 1
ATOM 1637 N N . ILE A 1 201 ? 12.213 2.276 11.876 1.00 92.12 201 ILE A N 1
ATOM 1638 C CA . ILE A 1 201 ? 13.067 1.105 11.625 1.00 92.12 201 ILE A CA 1
ATOM 1639 C C . ILE A 1 201 ? 13.599 1.112 10.183 1.00 92.12 201 ILE A C 1
ATOM 1641 O O . ILE A 1 201 ? 14.765 0.785 9.939 1.00 92.12 201 ILE A O 1
ATOM 1645 N N . GLY A 1 202 ? 12.760 1.478 9.213 1.00 88.62 202 GLY A N 1
ATOM 1646 C CA . GLY A 1 202 ? 13.134 1.588 7.806 1.00 88.62 202 GLY A CA 1
ATOM 1647 C C . GLY A 1 202 ? 14.226 2.633 7.566 1.00 88.62 202 GLY A C 1
ATOM 1648 O O . GLY A 1 202 ? 15.142 2.387 6.774 1.00 88.62 202 GLY A O 1
ATOM 1649 N N . CYS A 1 203 ? 14.167 3.761 8.277 1.00 87.81 203 CYS A N 1
ATOM 1650 C CA . CYS A 1 203 ? 15.196 4.801 8.263 1.00 87.81 203 CYS A CA 1
ATOM 1651 C C . CYS A 1 203 ? 16.519 4.322 8.878 1.00 87.81 203 CYS A C 1
ATOM 1653 O O . CYS A 1 203 ? 17.582 4.652 8.361 1.00 87.81 203 CYS A O 1
ATOM 1655 N N . GLU A 1 204 ? 16.475 3.509 9.937 1.00 90.75 204 GLU A N 1
ATOM 1656 C CA . GLU A 1 204 ? 17.680 2.958 10.574 1.00 90.75 204 GLU A CA 1
ATOM 1657 C C . GLU A 1 204 ? 18.367 1.869 9.735 1.00 90.75 204 GLU A C 1
ATOM 1659 O O . GLU A 1 204 ? 19.594 1.749 9.745 1.00 90.75 204 GLU A O 1
ATOM 1664 N N . ARG A 1 205 ? 17.588 1.041 9.024 1.00 88.69 205 ARG A N 1
ATOM 1665 C CA . ARG A 1 205 ? 18.115 -0.073 8.213 1.00 88.69 205 ARG A CA 1
ATOM 1666 C C . ARG A 1 205 ? 18.657 0.356 6.856 1.00 88.69 205 ARG A C 1
ATOM 1668 O O . ARG A 1 205 ? 19.577 -0.290 6.357 1.00 88.69 205 ARG A O 1
ATOM 1675 N N . GLU A 1 206 ? 18.037 1.362 6.242 1.00 84.38 206 GLU A N 1
ATOM 1676 C CA . GLU A 1 206 ? 18.389 1.909 4.926 1.00 84.38 206 GLU A CA 1
ATOM 1677 C C . GLU A 1 206 ? 18.555 0.840 3.813 1.00 84.38 206 GLU A C 1
ATOM 1679 O O . GLU A 1 206 ? 19.439 0.923 2.959 1.00 84.38 206 GLU A O 1
ATOM 1684 N N . ASP A 1 207 ? 17.707 -0.203 3.779 1.00 87.38 207 ASP A N 1
ATOM 1685 C CA . ASP A 1 207 ? 17.760 -1.197 2.693 1.00 87.38 207 ASP A CA 1
ATOM 1686 C C . ASP A 1 207 ? 17.148 -0.614 1.404 1.00 87.38 207 ASP A C 1
ATOM 1688 O O . ASP A 1 207 ? 15.962 -0.262 1.400 1.00 87.38 207 ASP A O 1
ATOM 1692 N N . PRO A 1 208 ? 17.882 -0.542 0.277 1.00 84.44 208 PRO A N 1
ATOM 1693 C CA . PRO A 1 208 ? 17.319 -0.095 -0.995 1.00 84.44 208 PRO A CA 1
ATOM 1694 C C . PRO A 1 208 ? 16.199 -1.000 -1.522 1.00 84.44 208 PRO A C 1
ATOM 1696 O O . PRO A 1 208 ? 15.454 -0.569 -2.383 1.00 84.44 208 PRO A O 1
ATOM 1699 N N . ARG A 1 209 ? 16.048 -2.241 -1.042 1.00 85.69 209 ARG A N 1
ATOM 1700 C CA . ARG A 1 209 ? 14.936 -3.125 -1.454 1.00 85.69 209 ARG A CA 1
ATOM 1701 C C . ARG A 1 209 ? 13.590 -2.719 -0.868 1.00 85.69 209 ARG A C 1
ATOM 1703 O O . ARG A 1 209 ? 12.561 -3.134 -1.382 1.00 85.69 209 ARG A O 1
ATOM 1710 N N . GLU A 1 210 ? 13.625 -1.981 0.233 1.00 86.38 210 GLU A N 1
ATOM 1711 C CA . GLU A 1 210 ? 12.452 -1.520 0.973 1.00 86.38 210 GLU A CA 1
ATOM 1712 C C . GLU A 1 210 ? 12.118 -0.061 0.615 1.00 86.38 210 GLU A C 1
ATOM 1714 O O . GLU A 1 210 ? 11.252 0.542 1.239 1.00 86.38 210 GLU A O 1
ATOM 1719 N N . SER A 1 211 ? 12.791 0.536 -0.380 1.00 88.94 211 SER A N 1
ATOM 1720 C CA . SER A 1 211 ? 12.564 1.930 -0.788 1.00 88.94 211 SER A CA 1
ATOM 1721 C C . SER A 1 211 ? 11.133 2.171 -1.257 1.00 88.94 211 SER A C 1
ATOM 1723 O O . SER A 1 211 ? 10.494 3.111 -0.789 1.00 88.94 211 SER A O 1
ATOM 1725 N N . SER A 1 212 ? 10.598 1.288 -2.097 1.00 89.75 212 SER A N 1
ATOM 1726 C CA . SER A 1 212 ? 9.225 1.367 -2.593 1.00 89.75 212 SER A CA 1
ATOM 1727 C C . SER A 1 212 ? 8.195 1.244 -1.466 1.00 89.75 212 SER A C 1
ATOM 1729 O O . SER A 1 212 ? 7.195 1.962 -1.450 1.00 89.75 212 SER A O 1
ATOM 1731 N N . THR A 1 213 ? 8.457 0.377 -0.485 1.00 91.69 213 THR A N 1
ATOM 1732 C CA . THR A 1 213 ? 7.638 0.234 0.727 1.00 91.69 213 THR A CA 1
ATOM 1733 C C . THR A 1 213 ? 7.696 1.496 1.584 1.00 91.69 213 THR A C 1
ATOM 1735 O O . THR A 1 213 ? 6.644 2.016 1.941 1.00 91.69 213 THR A O 1
ATOM 1738 N N . ARG A 1 214 ? 8.883 2.068 1.831 1.00 91.69 214 ARG A N 1
ATOM 1739 C CA . ARG A 1 214 ? 9.021 3.337 2.571 1.00 91.69 214 ARG A CA 1
ATOM 1740 C C . ARG A 1 214 ? 8.279 4.483 1.892 1.00 91.69 214 ARG A C 1
ATOM 1742 O O . ARG A 1 214 ? 7.586 5.252 2.550 1.00 91.69 214 ARG A O 1
ATOM 1749 N N . VAL A 1 215 ? 8.370 4.579 0.567 1.00 93.31 215 VAL A N 1
ATOM 1750 C CA . VAL A 1 215 ? 7.642 5.595 -0.205 1.00 93.31 215 VAL A CA 1
ATOM 1751 C C . VAL A 1 215 ? 6.124 5.429 -0.048 1.00 93.31 215 VAL A C 1
ATOM 1753 O O . VAL A 1 215 ? 5.422 6.428 0.119 1.00 93.31 215 VAL A O 1
ATOM 1756 N N . ARG A 1 216 ? 5.607 4.192 -0.027 1.00 94.81 216 ARG A N 1
ATOM 1757 C CA . ARG A 1 216 ? 4.191 3.918 0.283 1.00 94.81 216 ARG A CA 1
ATOM 1758 C C . ARG A 1 216 ? 3.821 4.252 1.724 1.00 94.81 216 ARG A C 1
ATOM 1760 O O . ARG A 1 216 ? 2.769 4.844 1.924 1.00 94.81 216 ARG A O 1
ATOM 1767 N N . GLN A 1 217 ? 4.659 3.912 2.703 1.00 95.06 217 GLN A N 1
ATOM 1768 C CA . GLN A 1 217 ? 4.423 4.229 4.117 1.00 95.06 217 GLN A CA 1
ATOM 1769 C C . GLN A 1 217 ? 4.279 5.745 4.315 1.00 95.06 217 GLN A C 1
ATOM 1771 O O . GLN A 1 217 ? 3.277 6.205 4.856 1.00 95.06 217 GLN A O 1
ATOM 1776 N N . ILE A 1 218 ? 5.215 6.537 3.780 1.00 94.75 218 ILE A N 1
ATOM 1777 C CA . ILE A 1 218 ? 5.154 8.006 3.846 1.00 94.75 218 ILE A CA 1
ATOM 1778 C C . ILE A 1 218 ? 3.937 8.555 3.093 1.00 94.75 218 ILE A C 1
ATOM 1780 O O . ILE A 1 218 ? 3.265 9.467 3.576 1.00 94.75 218 ILE A O 1
ATOM 1784 N N . LYS A 1 219 ? 3.611 7.989 1.923 1.00 95.31 219 LYS A N 1
ATOM 1785 C CA . LYS A 1 219 ? 2.396 8.355 1.186 1.00 95.31 219 LYS A CA 1
ATOM 1786 C C . LYS A 1 219 ? 1.143 8.092 2.025 1.00 95.31 219 LYS A C 1
ATOM 1788 O O . LYS A 1 219 ? 0.301 8.980 2.112 1.00 95.31 219 LYS A O 1
ATOM 1793 N N . LEU A 1 220 ? 1.041 6.928 2.666 1.00 96.38 220 LEU A N 1
ATOM 1794 C CA . LEU A 1 220 ? -0.080 6.578 3.535 1.00 96.38 220 LEU A CA 1
ATOM 1795 C C . LEU A 1 220 ? -0.183 7.524 4.737 1.00 96.38 220 LEU A C 1
ATOM 1797 O O . LEU A 1 220 ? -1.280 7.986 5.021 1.00 96.38 220 LEU A O 1
ATOM 1801 N N . ILE A 1 221 ? 0.929 7.887 5.386 1.00 96.19 221 ILE A N 1
ATOM 1802 C CA . ILE A 1 221 ? 0.940 8.903 6.456 1.00 96.19 221 ILE A CA 1
ATOM 1803 C C . ILE A 1 221 ? 0.363 10.239 5.964 1.00 96.19 221 ILE A C 1
ATOM 1805 O O . ILE A 1 221 ? -0.474 10.843 6.637 1.00 96.19 221 ILE A O 1
ATOM 1809 N N . GLY A 1 222 ? 0.757 10.680 4.766 1.00 95.50 222 GLY A N 1
ATOM 1810 C CA . GLY A 1 222 ? 0.202 11.885 4.150 1.00 95.50 222 GLY A CA 1
ATOM 1811 C C . GLY A 1 222 ? -1.311 11.793 3.921 1.00 95.50 222 GLY A C 1
ATOM 1812 O O . GLY A 1 222 ? -2.039 12.736 4.225 1.00 95.50 222 GLY A O 1
ATOM 1813 N N . GLU A 1 223 ? -1.801 10.649 3.441 1.00 96.69 223 GLU A N 1
ATOM 1814 C CA . GLU A 1 223 ? -3.240 10.409 3.282 1.00 96.69 223 GLU A CA 1
ATOM 1815 C C . GLU A 1 223 ? -3.968 10.346 4.637 1.00 96.69 223 GLU A C 1
ATOM 1817 O O . GLU A 1 223 ? -5.050 10.907 4.783 1.00 96.69 223 GLU A O 1
ATOM 1822 N N . LEU A 1 224 ? -3.371 9.741 5.667 1.00 96.88 224 LEU A N 1
ATOM 1823 C CA . LEU A 1 224 ? -3.939 9.683 7.019 1.00 96.88 224 LEU A CA 1
ATOM 1824 C C . LEU A 1 224 ? -4.105 11.074 7.645 1.00 96.88 224 LEU A C 1
ATOM 1826 O O . LEU A 1 224 ? -5.084 11.311 8.355 1.00 96.88 224 LEU A O 1
ATOM 1830 N N . TYR A 1 225 ? -3.201 12.008 7.345 1.00 96.31 225 TYR A N 1
ATOM 1831 C CA . TYR A 1 225 ? -3.371 13.416 7.703 1.00 96.31 225 TYR A CA 1
ATOM 1832 C C . TYR A 1 225 ? -4.549 14.058 6.954 1.00 96.31 225 TYR A C 1
ATOM 1834 O O . TYR A 1 225 ? -5.396 14.704 7.573 1.00 96.31 225 TYR A O 1
ATOM 1842 N N . ILE A 1 226 ? -4.663 13.836 5.638 1.00 95.88 226 ILE A N 1
ATOM 1843 C CA . ILE A 1 226 ? -5.774 14.362 4.821 1.00 95.88 226 ILE A CA 1
ATOM 1844 C C . ILE A 1 226 ? -7.129 13.857 5.343 1.00 95.88 226 ILE A C 1
ATOM 1846 O O . ILE A 1 226 ? -8.067 14.641 5.492 1.00 95.88 226 ILE A O 1
ATOM 1850 N N . TYR A 1 227 ? -7.223 12.572 5.690 1.00 95.94 227 TYR A N 1
ATOM 1851 C CA . TYR A 1 227 ? -8.430 11.950 6.245 1.00 95.94 227 TYR A CA 1
ATOM 1852 C C . TYR A 1 227 ? -8.636 12.203 7.751 1.00 95.94 227 TYR A C 1
ATOM 1854 O O . TYR A 1 227 ? -9.525 11.594 8.358 1.00 95.94 227 TYR A O 1
ATOM 1862 N N . CYS A 1 228 ? -7.862 13.119 8.347 1.00 94.62 228 CYS A N 1
ATOM 1863 C CA . CYS A 1 228 ? -7.972 13.551 9.745 1.00 94.62 228 CYS A CA 1
ATOM 1864 C C . CYS A 1 228 ? -7.832 12.409 10.767 1.00 94.62 228 CYS A C 1
ATOM 1866 O O . CYS A 1 228 ? -8.421 12.467 11.848 1.00 94.62 228 CYS A O 1
ATOM 1868 N N . VAL A 1 229 ? -7.075 11.364 10.422 1.00 94.94 229 VAL A N 1
ATOM 1869 C CA . 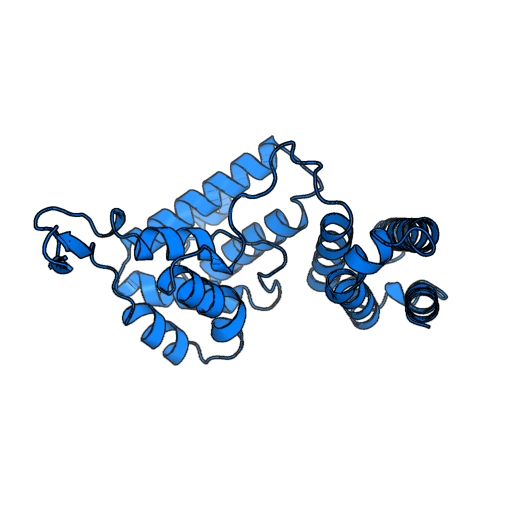VAL A 1 229 ? -6.669 10.313 11.367 1.00 94.94 229 VAL A CA 1
ATOM 1870 C C . VAL A 1 229 ? -5.464 10.781 12.181 1.00 94.94 229 VAL A C 1
ATOM 1872 O O . VAL A 1 229 ? -5.396 10.521 13.378 1.00 94.94 229 VAL A O 1
ATOM 1875 N N . LEU A 1 230 ? -4.548 11.508 11.536 1.00 94.19 230 LEU A N 1
ATOM 1876 C CA . LEU A 1 230 ? -3.366 12.109 12.151 1.00 94.19 230 LEU A CA 1
ATOM 1877 C C . LEU A 1 230 ? -3.524 13.620 12.310 1.00 94.19 230 LEU A C 1
ATOM 1879 O O . LEU A 1 230 ? -4.151 14.284 11.482 1.00 94.19 230 LEU A O 1
ATOM 1883 N N . ASP A 1 231 ? -2.908 14.167 13.355 1.00 92.44 231 ASP A N 1
ATOM 1884 C CA . ASP A 1 231 ? -2.797 15.605 13.558 1.00 92.44 231 ASP A CA 1
ATOM 1885 C C . ASP A 1 231 ? -1.483 16.161 12.986 1.00 92.44 231 ASP A C 1
ATOM 1887 O O . ASP A 1 231 ? -0.561 15.436 12.612 1.00 92.44 231 ASP A O 1
ATOM 1891 N N . SER A 1 232 ? -1.391 17.488 12.898 1.00 90.50 232 SER A N 1
ATOM 1892 C CA . SER A 1 232 ? -0.198 18.138 12.355 1.00 90.50 232 SER A CA 1
ATOM 1893 C C . SER A 1 232 ? 1.042 17.923 13.222 1.00 90.50 232 SER A C 1
ATOM 1895 O O . SER A 1 232 ? 2.141 17.902 12.684 1.00 90.50 232 SER A O 1
ATOM 1897 N N . ALA A 1 233 ? 0.883 17.790 14.545 1.00 91.62 233 ALA A N 1
ATOM 1898 C CA . ALA A 1 233 ? 2.009 17.601 15.458 1.00 91.62 233 ALA A CA 1
ATOM 1899 C C . ALA A 1 233 ? 2.731 16.283 15.154 1.00 91.62 233 ALA A C 1
ATOM 1901 O O . ALA A 1 233 ? 3.938 16.291 14.940 1.00 91.62 233 ALA A O 1
ATOM 1902 N N . THR A 1 234 ? 1.968 15.200 14.988 1.00 88.94 234 THR A N 1
ATOM 1903 C CA . THR A 1 234 ? 2.502 13.879 14.635 1.00 88.94 234 THR A CA 1
ATOM 1904 C C . THR A 1 234 ? 3.240 13.889 13.292 1.00 88.94 234 THR A C 1
ATOM 1906 O O . THR A 1 234 ? 4.274 13.244 13.143 1.00 88.94 234 THR A O 1
ATOM 1909 N N . ILE A 1 235 ? 2.750 14.654 12.307 1.00 88.88 235 ILE A N 1
ATOM 1910 C CA . ILE A 1 235 ? 3.430 14.810 11.009 1.00 88.88 235 ILE A CA 1
ATOM 1911 C C . ILE A 1 235 ? 4.748 15.576 11.152 1.00 88.88 235 ILE A C 1
ATOM 1913 O O . ILE A 1 235 ? 5.730 15.207 10.516 1.00 88.88 235 ILE A O 1
ATOM 1917 N N . PHE A 1 236 ? 4.788 16.633 11.968 1.00 88.62 236 PHE A N 1
ATOM 1918 C CA . PHE A 1 236 ? 6.020 17.394 12.192 1.00 88.62 236 PHE A CA 1
ATOM 1919 C C . PHE A 1 236 ? 7.065 16.618 12.989 1.00 88.62 236 PHE A C 1
ATOM 1921 O O . PHE A 1 236 ? 8.245 16.807 12.729 1.00 88.62 236 PHE A O 1
ATOM 1928 N N . ASP A 1 237 ? 6.653 15.742 13.905 1.00 87.44 237 ASP A N 1
ATOM 1929 C CA . ASP A 1 237 ? 7.583 14.873 14.635 1.00 87.44 237 ASP A CA 1
ATOM 1930 C C . ASP A 1 237 ? 8.244 13.823 13.720 1.00 87.44 237 ASP A C 1
ATOM 1932 O O . ASP A 1 237 ? 9.332 13.336 14.026 1.00 87.44 237 ASP A O 1
ATOM 1936 N N . LEU A 1 238 ? 7.608 13.488 12.590 1.00 85.06 238 LEU A N 1
ATOM 1937 C CA . LEU A 1 238 ? 8.133 12.546 11.598 1.00 85.06 238 LEU A CA 1
ATOM 1938 C C . LEU A 1 238 ? 9.103 13.186 10.579 1.00 85.06 238 LEU A C 1
ATOM 1940 O O . LEU A 1 238 ? 9.896 12.461 9.975 1.00 85.06 238 LEU A O 1
ATOM 1944 N N . LEU A 1 239 ? 9.012 14.503 10.343 1.00 80.94 2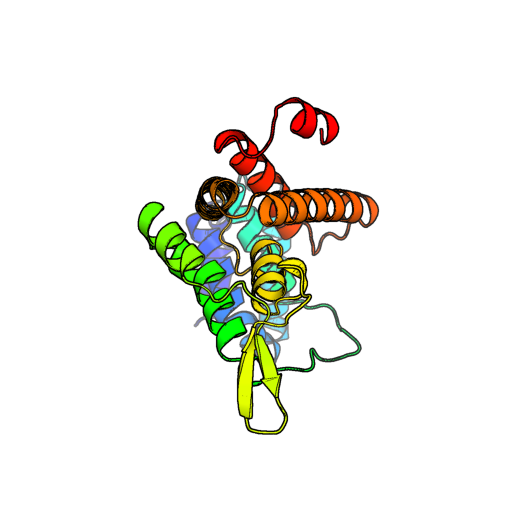39 LEU A N 1
ATOM 1945 C CA . LEU A 1 239 ? 9.782 15.252 9.328 1.00 80.94 239 LEU A CA 1
ATOM 1946 C C . LEU A 1 239 ? 11.169 15.690 9.820 1.00 80.94 239 LEU A C 1
ATOM 1948 O O . LEU A 1 239 ? 12.115 15.592 9.002 1.00 80.94 239 LEU A O 1
#